Protein AF-A0A662B9D0-F1 (afdb_monomer_lite)

Secondary structure (DSSP, 8-state):
-HHHHHHHHHHHHHTT-----HHHHHHHH-------HHHHHTTTTHHHH--STTHHHH-GGGGGG--S-EEEEEEEEEEEEEEEEETTEEEEEEEEEEEEEEEEEEEEEE---SSSS--EEEEEEEEE---------------SS--HHHHHHHHHHHHHHTT--GGGHHHH-TTTHHHHHHTTSSEEEEETTEEEEE-S--

pLDDT: mean 87.39, std 7.53, range [58.72, 96.12]

Sequence (202 aa):
MKRSILITGLLFLTYILSAQYAEDALRYSQIYYQGTARSMAVGGAFGALGGDFSTLSTNPGGIGIYRTSEILGTLSFTPRKVTSLYNGTVADNNSFVMSFNNFGYVNAKRIGRGGKGWKYFQFALGMNRLNNFNTNTFTQGINNKSSRIDAYLDEALDYLDGGGDLDNLTNYDPFYIGPAWETYLLDTLTFDGTTYLVSPVP

Radius of gyration: 30.3 Å; chains: 1; bounding box: 59×52×90 Å

Foldseek 3Di:
DVVVVVVVVVVVVVVPDDDDDVVNVVVVVDWDQDFAPVCVVVPNVCCVVAPGPSVCVNPVVSQVVDAAKDWDWHKDWDWDWDWDADQNDIDIDTDIDIDTQWTWIKHWAQDDDDDDDDGIDIDMDTDGHGDDPPDDDDDDDDDPDDDPLVVLLVVLVVCVVVVHDPVCQCVVPVDPNNVCDVVQQWDWDQDPNDIDIDGPPD

Structure (mmCIF, N/CA/C/O backbone):
data_AF-A0A662B9D0-F1
#
_entry.id   AF-A0A662B9D0-F1
#
loop_
_atom_site.group_PDB
_atom_site.id
_atom_site.type_symbol
_atom_site.label_atom_id
_atom_site.label_alt_id
_atom_site.label_comp_id
_atom_site.label_asym_id
_atom_site.label_entity_id
_atom_site.label_seq_id
_atom_site.pdbx_PDB_ins_code
_atom_site.Cartn_x
_atom_site.Cartn_y
_atom_site.Cartn_z
_atom_site.occupancy
_atom_site.B_iso_or_equiv
_atom_site.auth_seq_id
_atom_site.auth_comp_id
_atom_site.auth_asym_id
_atom_site.auth_atom_id
_atom_site.pdbx_PDB_model_num
ATOM 1 N N . MET A 1 1 ? -17.351 -39.863 -4.773 1.00 59.28 1 MET A N 1
ATOM 2 C CA . MET A 1 1 ? -17.816 -38.985 -5.872 1.00 59.28 1 MET A CA 1
ATOM 3 C C . MET A 1 1 ? -17.914 -37.513 -5.462 1.00 59.28 1 MET A C 1
ATOM 5 O O . MET A 1 1 ? -17.219 -36.705 -6.051 1.00 59.28 1 MET A O 1
ATOM 9 N N . LYS A 1 2 ? -18.670 -37.125 -4.419 1.00 62.12 2 LYS A N 1
ATOM 10 C CA . LYS A 1 2 ? -18.744 -35.703 -3.994 1.00 62.12 2 LYS A CA 1
ATOM 11 C C . LYS A 1 2 ? -17.404 -35.115 -3.506 1.00 62.12 2 LYS A C 1
ATOM 13 O O . LYS A 1 2 ? -17.088 -33.971 -3.799 1.00 62.12 2 LYS A O 1
ATOM 18 N N . ARG A 1 3 ? -16.592 -35.917 -2.803 1.00 68.38 3 ARG A N 1
ATOM 19 C CA . ARG A 1 3 ? -15.255 -35.512 -2.319 1.00 68.38 3 ARG A CA 1
ATOM 20 C C . ARG A 1 3 ? -14.219 -35.408 -3.440 1.00 68.38 3 ARG A C 1
ATOM 22 O O . ARG A 1 3 ? -13.380 -34.524 -3.394 1.00 68.38 3 ARG A O 1
ATOM 29 N N . SER A 1 4 ? -14.309 -36.275 -4.449 1.00 76.00 4 SER A N 1
ATOM 30 C CA . SER A 1 4 ? -13.407 -36.232 -5.600 1.00 76.00 4 SER A CA 1
ATOM 31 C C . SER A 1 4 ? -13.662 -34.989 -6.452 1.00 76.00 4 SER A C 1
ATOM 33 O O . SER A 1 4 ? -12.704 -34.316 -6.780 1.00 76.00 4 SER A O 1
ATOM 35 N N . ILE A 1 5 ? -14.922 -34.595 -6.675 1.00 85.31 5 ILE A N 1
ATOM 36 C CA . ILE A 1 5 ? -15.270 -33.348 -7.390 1.00 85.31 5 ILE A CA 1
ATOM 37 C C . ILE A 1 5 ? -14.709 -32.099 -6.689 1.00 85.31 5 ILE A C 1
ATOM 39 O O . ILE A 1 5 ? -14.188 -31.211 -7.353 1.00 85.31 5 ILE A O 1
ATOM 43 N N . LEU A 1 6 ? -14.770 -32.042 -5.353 1.00 83.69 6 LEU A N 1
ATOM 44 C CA . LEU A 1 6 ? -14.188 -30.946 -4.565 1.00 83.69 6 LEU A CA 1
ATOM 45 C C . LEU A 1 6 ? -12.664 -30.860 -4.719 1.00 83.69 6 LEU A C 1
ATOM 47 O O . LEU A 1 6 ? -12.127 -29.771 -4.887 1.00 83.69 6 LEU A O 1
ATOM 51 N N . ILE A 1 7 ? -11.980 -32.006 -4.694 1.00 84.06 7 ILE A N 1
ATOM 52 C CA . ILE A 1 7 ? -10.522 -32.074 -4.851 1.00 84.06 7 ILE A CA 1
ATOM 53 C C . ILE A 1 7 ? -10.118 -31.686 -6.279 1.00 84.06 7 ILE A C 1
ATOM 55 O O . ILE A 1 7 ? -9.197 -30.896 -6.460 1.00 84.06 7 ILE A O 1
ATOM 59 N N . THR A 1 8 ? -10.836 -32.179 -7.293 1.00 83.12 8 THR A N 1
ATOM 60 C CA . THR A 1 8 ? -10.584 -31.815 -8.693 1.00 83.12 8 THR A CA 1
ATOM 61 C C . THR A 1 8 ? -10.861 -30.328 -8.938 1.00 83.12 8 THR A C 1
ATOM 63 O O . THR A 1 8 ? -10.072 -29.669 -9.604 1.00 83.12 8 THR A O 1
ATOM 66 N N . GLY A 1 9 ? -11.918 -29.765 -8.341 1.00 83.75 9 GLY A N 1
ATOM 67 C CA . GLY A 1 9 ? -12.209 -28.330 -8.404 1.00 83.75 9 GLY A CA 1
ATOM 68 C C . GLY A 1 9 ? -11.117 -27.461 -7.769 1.00 83.75 9 GLY A C 1
ATOM 69 O O . GLY A 1 9 ? -10.734 -26.450 -8.350 1.00 83.75 9 GLY A O 1
ATOM 70 N N . LEU A 1 10 ? -10.559 -27.880 -6.625 1.00 81.81 10 LEU A N 1
ATOM 71 C CA . LEU A 1 10 ? -9.424 -27.194 -5.992 1.00 81.81 10 LEU A CA 1
ATOM 72 C C . LEU A 1 10 ? -8.149 -27.230 -6.853 1.00 81.81 10 LEU A C 1
ATOM 74 O O . LEU A 1 10 ? -7.414 -26.249 -6.881 1.00 81.81 10 LEU A O 1
ATOM 78 N N . LEU A 1 11 ? -7.902 -28.329 -7.571 1.00 80.56 11 LEU A N 1
ATOM 79 C CA . LEU A 1 11 ? -6.750 -28.472 -8.474 1.00 80.56 11 LEU A CA 1
ATOM 80 C C . LEU A 1 11 ? -6.881 -27.632 -9.757 1.00 80.56 11 LEU A C 1
ATOM 82 O O . LEU A 1 11 ? -5.882 -27.158 -10.293 1.00 80.56 11 LEU A O 1
ATOM 86 N N . PHE A 1 12 ? -8.098 -27.393 -10.249 1.00 80.19 12 PHE A N 1
ATOM 87 C CA . PHE A 1 12 ? -8.309 -26.474 -11.375 1.00 80.19 12 PHE A CA 1
ATOM 88 C C . PHE A 1 12 ? -8.140 -25.002 -10.973 1.00 80.19 12 PHE A C 1
ATOM 90 O O . PHE A 1 12 ? -7.655 -24.206 -11.773 1.00 80.19 12 PHE A O 1
ATOM 97 N N . LEU A 1 13 ? -8.455 -24.642 -9.724 1.00 75.62 13 LEU A N 1
ATOM 98 C CA . LEU A 1 13 ? -8.205 -23.300 -9.178 1.00 75.62 13 LEU A CA 1
ATOM 99 C C . LEU A 1 13 ? -6.712 -22.944 -9.135 1.00 75.62 13 LEU A C 1
ATOM 101 O O . LEU A 1 13 ? -6.365 -21.776 -9.291 1.00 75.62 13 LEU A O 1
ATOM 105 N N . THR A 1 14 ? -5.824 -23.931 -8.978 1.00 70.25 14 THR A N 1
ATOM 106 C CA . THR A 1 14 ? -4.373 -23.688 -8.979 1.00 70.25 14 THR A CA 1
ATOM 107 C C . THR A 1 14 ? -3.790 -23.428 -10.370 1.00 70.25 14 THR A C 1
ATOM 109 O O . THR A 1 14 ? -2.730 -22.825 -10.462 1.00 70.25 14 THR A O 1
ATOM 112 N N . TYR A 1 15 ? -4.481 -23.811 -11.452 1.00 67.75 15 TYR A N 1
ATOM 113 C CA . TYR A 1 15 ? -4.018 -23.591 -12.834 1.00 67.75 15 TYR A CA 1
ATOM 114 C C . TYR A 1 15 ? -4.139 -22.130 -13.303 1.00 67.75 15 TYR A C 1
ATOM 116 O O . TYR A 1 15 ? -3.525 -21.751 -14.294 1.00 67.75 15 TYR A O 1
ATOM 124 N N . ILE A 1 16 ? -4.929 -21.312 -12.598 1.00 64.69 16 ILE A N 1
ATOM 125 C CA . ILE A 1 16 ? -5.162 -19.888 -12.910 1.00 64.69 16 ILE A CA 1
ATOM 126 C C . ILE A 1 16 ? -4.214 -18.983 -12.093 1.00 64.69 16 ILE A C 1
ATOM 128 O O . ILE A 1 16 ? -4.244 -17.760 -12.208 1.00 64.69 16 ILE A O 1
ATOM 132 N N . LEU A 1 17 ? -3.362 -19.561 -11.241 1.00 62.94 17 LEU A N 1
ATOM 133 C CA . LEU A 1 17 ? -2.403 -18.800 -10.446 1.00 62.94 17 LEU A CA 1
ATOM 134 C C . LEU A 1 17 ? -1.166 -18.491 -11.295 1.00 62.94 17 LEU A C 1
ATOM 136 O O . LEU A 1 17 ? -0.220 -19.270 -11.358 1.00 62.94 17 LEU A O 1
ATOM 140 N N . SER A 1 18 ? -1.187 -17.333 -11.951 1.00 63.75 18 SER A N 1
ATOM 141 C CA . SER A 1 18 ? 0.004 -16.713 -12.534 1.00 63.75 18 SER A CA 1
ATOM 142 C C . SER A 1 18 ? 1.058 -16.470 -11.447 1.00 63.75 18 SER A C 1
ATOM 144 O O . SER A 1 18 ? 0.712 -16.186 -10.298 1.00 63.75 18 SER A O 1
ATOM 146 N N . ALA A 1 19 ? 2.337 -16.596 -11.811 1.00 58.72 19 ALA A N 1
ATOM 147 C CA . ALA A 1 19 ? 3.477 -16.508 -10.902 1.00 58.72 19 ALA A CA 1
ATOM 148 C C . ALA A 1 19 ? 3.382 -15.300 -9.950 1.00 58.72 19 ALA A C 1
ATOM 150 O O . ALA A 1 19 ? 3.424 -14.151 -10.382 1.00 58.72 19 ALA A O 1
ATOM 151 N N . GLN A 1 20 ? 3.256 -15.575 -8.649 1.00 66.25 20 GLN A N 1
ATOM 152 C CA . GLN A 1 20 ? 3.469 -14.584 -7.599 1.00 66.25 20 GLN A CA 1
ATOM 153 C C . GLN A 1 20 ? 4.953 -14.600 -7.263 1.00 66.25 20 GLN A C 1
ATOM 155 O O . GLN A 1 20 ? 5.503 -15.647 -6.912 1.00 66.25 20 GLN A O 1
ATOM 160 N N . TYR A 1 21 ? 5.602 -13.450 -7.396 1.00 81.50 21 TYR A N 1
ATOM 161 C CA . TYR A 1 21 ? 6.993 -13.301 -7.003 1.00 81.50 21 TYR A CA 1
ATOM 162 C C . TYR A 1 21 ? 7.132 -13.543 -5.490 1.00 81.50 21 TYR A C 1
ATOM 164 O O . TYR A 1 21 ? 6.206 -13.273 -4.716 1.00 81.50 21 TYR A O 1
ATOM 172 N N . ALA A 1 22 ? 8.283 -14.054 -5.040 1.00 84.00 22 ALA A N 1
ATOM 173 C CA . ALA A 1 22 ? 8.537 -14.250 -3.608 1.00 84.00 22 ALA A CA 1
ATOM 174 C C . ALA A 1 22 ? 8.405 -12.919 -2.839 1.00 84.00 22 ALA A C 1
ATOM 176 O O . ALA A 1 22 ? 7.964 -12.877 -1.690 1.00 84.00 22 ALA A O 1
ATOM 177 N N . GLU A 1 23 ? 8.715 -11.821 -3.520 1.00 85.75 23 GLU A N 1
ATOM 178 C CA . GLU A 1 23 ? 8.563 -10.441 -3.088 1.00 85.75 23 GLU A CA 1
ATOM 179 C C . GLU A 1 23 ? 7.095 -10.054 -2.862 1.00 85.75 23 GLU A C 1
ATOM 181 O O . GLU A 1 23 ? 6.798 -9.335 -1.906 1.00 85.75 23 GLU A O 1
ATOM 186 N N . ASP A 1 24 ? 6.169 -10.539 -3.693 1.00 83.44 24 ASP A N 1
ATOM 187 C CA . ASP A 1 24 ? 4.734 -10.286 -3.528 1.00 83.44 24 ASP A CA 1
ATOM 188 C C . ASP A 1 24 ? 4.186 -11.067 -2.336 1.00 83.44 24 ASP A C 1
ATOM 190 O O . ASP A 1 24 ? 3.472 -10.508 -1.499 1.00 83.44 24 ASP A O 1
ATOM 194 N N . ALA A 1 25 ? 4.588 -12.334 -2.196 1.00 84.38 25 ALA A N 1
ATOM 195 C CA . ALA A 1 25 ? 4.256 -13.135 -1.023 1.00 84.38 25 ALA A CA 1
ATOM 196 C C . ALA A 1 25 ? 4.765 -12.462 0.262 1.00 84.38 25 ALA A C 1
ATOM 198 O O . ALA A 1 25 ? 4.011 -12.319 1.227 1.00 84.38 25 ALA A O 1
ATOM 199 N N . LEU A 1 26 ? 6.006 -11.963 0.260 1.00 86.62 26 LEU A N 1
ATOM 200 C CA . LEU A 1 26 ? 6.568 -11.216 1.383 1.00 86.62 26 LEU A CA 1
ATOM 201 C C . LEU A 1 26 ? 5.771 -9.933 1.665 1.00 86.62 26 LEU A C 1
ATOM 203 O O . LEU A 1 26 ? 5.369 -9.707 2.808 1.00 86.62 26 LEU A O 1
ATOM 207 N N . ARG A 1 27 ? 5.481 -9.130 0.635 1.00 84.62 27 ARG A N 1
ATOM 208 C CA . ARG A 1 27 ? 4.735 -7.868 0.751 1.00 84.62 27 ARG A CA 1
ATOM 209 C C . ARG A 1 27 ? 3.341 -8.063 1.344 1.00 84.62 27 ARG A C 1
ATOM 211 O O . ARG A 1 27 ? 2.909 -7.237 2.145 1.00 84.62 27 ARG A O 1
ATOM 218 N N . TYR A 1 28 ? 2.641 -9.130 0.965 1.00 83.94 28 TYR A N 1
ATOM 219 C CA . TYR A 1 28 ? 1.309 -9.432 1.492 1.00 83.94 28 TYR A CA 1
ATOM 220 C C . TYR A 1 28 ? 1.337 -10.165 2.836 1.00 83.94 28 TYR A C 1
ATOM 222 O O . TYR A 1 28 ? 0.385 -10.041 3.605 1.00 83.94 28 TYR A O 1
ATOM 230 N N . SER A 1 29 ? 2.419 -10.886 3.149 1.00 85.25 29 SER A N 1
ATOM 231 C CA . SER A 1 29 ? 2.587 -11.560 4.445 1.00 85.25 29 SER A CA 1
ATOM 232 C C . SER A 1 29 ? 2.805 -10.587 5.605 1.00 85.25 29 SER A C 1
ATOM 234 O O . SER A 1 29 ? 2.448 -10.885 6.745 1.00 85.25 29 SER A O 1
ATOM 236 N N . GLN A 1 30 ? 3.380 -9.416 5.329 1.00 83.25 30 GLN A N 1
ATOM 237 C CA . GLN A 1 30 ? 3.641 -8.400 6.338 1.00 83.25 30 GLN A CA 1
ATOM 238 C C . GLN A 1 30 ? 2.393 -7.551 6.576 1.00 83.25 30 GLN A C 1
ATOM 240 O O . GLN A 1 30 ? 1.835 -6.958 5.653 1.00 83.25 30 GLN A O 1
ATOM 245 N N . ILE A 1 31 ? 1.960 -7.466 7.834 1.00 78.50 31 ILE A N 1
ATOM 246 C CA . ILE A 1 31 ? 0.816 -6.649 8.243 1.00 78.50 31 ILE A CA 1
ATOM 247 C C . ILE A 1 31 ? 1.324 -5.465 9.065 1.00 78.50 31 ILE A C 1
ATOM 249 O O . ILE A 1 31 ? 1.879 -5.637 10.150 1.00 78.50 31 ILE A O 1
ATOM 253 N N . TYR A 1 32 ? 1.103 -4.255 8.559 1.00 77.44 32 TYR A N 1
ATOM 254 C CA . TYR A 1 32 ? 1.438 -2.997 9.217 1.00 77.44 32 TYR A CA 1
ATOM 255 C C . TYR A 1 32 ? 0.178 -2.374 9.798 1.00 77.44 32 TYR A C 1
ATOM 257 O O . TYR A 1 32 ? -0.385 -1.443 9.223 1.00 77.44 32 TYR A O 1
ATOM 265 N N . TYR A 1 33 ? -0.259 -2.900 10.943 1.00 71.81 33 TYR A N 1
ATOM 266 C CA . TYR A 1 33 ? -1.517 -2.515 11.573 1.00 71.81 33 TYR A CA 1
ATOM 267 C C . TYR A 1 33 ? -1.667 -0.997 11.687 1.00 71.81 33 TYR A C 1
ATO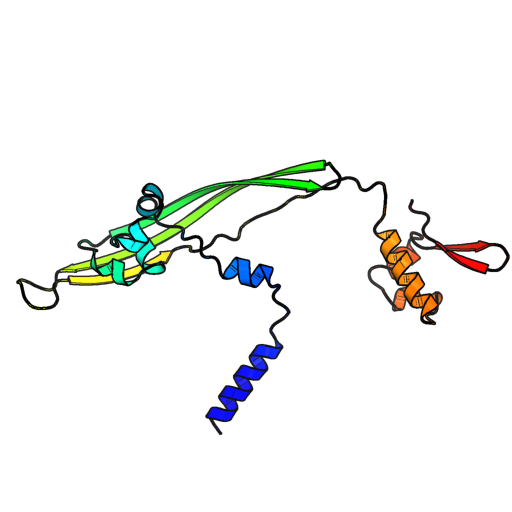M 269 O O . TYR A 1 33 ? -1.035 -0.350 12.524 1.00 71.81 33 TYR A O 1
ATOM 277 N N . GLN A 1 34 ? -2.549 -0.433 10.865 1.00 80.94 34 GLN A N 1
ATOM 278 C CA . GLN A 1 34 ? -3.060 0.905 11.104 1.00 80.94 34 GLN A CA 1
AT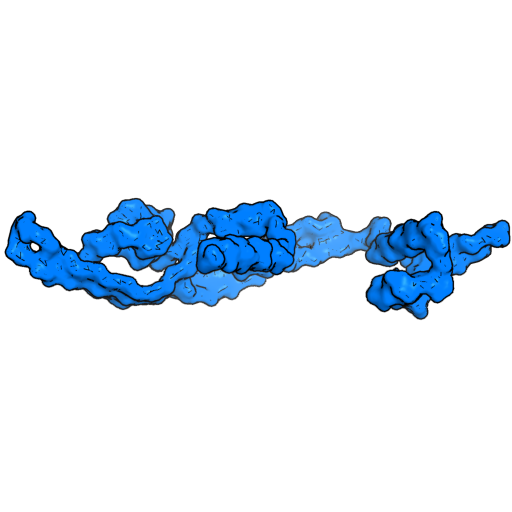OM 279 C C . GLN A 1 34 ? -4.209 0.791 12.101 1.00 80.94 34 GLN A C 1
ATOM 281 O O . GLN A 1 34 ? -5.021 -0.138 12.063 1.00 80.94 34 GLN A O 1
ATOM 286 N N . GLY A 1 35 ? -4.235 1.719 13.047 1.00 87.12 35 GLY A N 1
ATOM 287 C CA . GLY A 1 35 ? -5.257 1.771 14.073 1.00 87.12 35 GLY A CA 1
ATOM 288 C C . GLY A 1 35 ? -5.995 3.095 14.081 1.00 87.12 35 GLY A C 1
ATOM 289 O O . GLY A 1 35 ? -5.693 4.014 13.316 1.00 87.12 35 GLY A O 1
ATOM 290 N N . THR A 1 36 ? -6.945 3.190 15.005 1.00 91.88 36 THR A N 1
ATOM 291 C CA . THR A 1 36 ? -7.613 4.452 15.319 1.00 91.88 36 THR A CA 1
ATOM 292 C C . THR A 1 36 ? -6.586 5.491 15.775 1.00 91.88 36 THR A C 1
ATOM 294 O O . THR A 1 36 ? -5.482 5.147 16.208 1.00 91.88 36 THR A O 1
ATOM 297 N N . ALA A 1 37 ? -6.964 6.770 15.780 1.00 91.06 37 ALA A N 1
ATOM 298 C CA . ALA A 1 37 ? -6.112 7.823 16.337 1.00 91.06 37 ALA A CA 1
ATOM 299 C C . ALA A 1 37 ? -5.662 7.518 17.784 1.00 91.06 37 ALA A C 1
ATOM 301 O O . ALA A 1 37 ? -4.511 7.766 18.131 1.00 91.06 37 ALA A O 1
ATOM 302 N N . ARG A 1 38 ? -6.537 6.909 18.603 1.00 89.56 38 ARG A N 1
ATOM 303 C CA . ARG A 1 38 ? -6.228 6.473 19.978 1.00 89.56 38 ARG A CA 1
ATOM 304 C C . ARG A 1 38 ? -5.150 5.387 19.994 1.00 89.56 38 ARG A C 1
ATOM 306 O O . ARG A 1 38 ? -4.214 5.479 20.782 1.00 89.56 38 ARG A O 1
ATOM 313 N N . SER A 1 39 ? -5.266 4.390 19.117 1.00 90.81 39 SER A N 1
ATOM 314 C CA . SER A 1 39 ? -4.286 3.309 19.003 1.00 90.81 39 SER A CA 1
ATOM 315 C C . SER A 1 39 ? -2.931 3.808 18.504 1.00 90.81 39 SER A C 1
ATOM 317 O O . SER A 1 39 ? -1.897 3.511 19.102 1.00 90.81 39 SER A O 1
ATOM 319 N N . MET A 1 40 ? -2.938 4.657 17.476 1.00 89.94 40 MET A N 1
ATOM 320 C CA . MET A 1 40 ? -1.723 5.229 16.897 1.00 89.94 40 MET A CA 1
ATOM 321 C C . MET A 1 40 ? -1.010 6.202 17.845 1.00 89.94 40 MET A C 1
ATOM 323 O O . MET A 1 40 ? 0.217 6.206 17.880 1.00 89.94 40 MET A O 1
ATOM 327 N N . ALA A 1 41 ? -1.743 6.975 18.656 1.00 89.56 41 ALA A N 1
ATOM 328 C CA . ALA A 1 41 ? -1.161 7.915 19.622 1.00 89.56 41 ALA A CA 1
ATOM 329 C C . ALA A 1 41 ? -0.279 7.237 20.686 1.00 89.56 41 ALA A C 1
ATOM 331 O O . ALA A 1 41 ? 0.620 7.873 21.228 1.00 89.56 41 ALA A O 1
ATOM 332 N N . VAL A 1 42 ? -0.506 5.950 20.964 1.00 90.50 42 VAL A N 1
ATOM 333 C CA . VAL A 1 42 ? 0.311 5.150 21.895 1.00 90.50 42 VAL A CA 1
ATOM 334 C C . VAL A 1 42 ? 1.208 4.138 21.173 1.00 90.50 42 VAL A C 1
ATOM 336 O O . VAL A 1 42 ? 1.646 3.157 21.769 1.00 90.50 42 VAL A O 1
ATOM 339 N N . GLY A 1 43 ? 1.445 4.329 19.872 1.00 87.00 43 GLY A N 1
ATOM 340 C CA . GLY A 1 43 ? 2.314 3.459 19.078 1.00 87.00 43 GLY A CA 1
ATOM 341 C C . GLY A 1 43 ? 1.751 2.057 18.818 1.00 87.00 43 GLY A C 1
ATOM 342 O O . GLY A 1 43 ? 2.519 1.117 18.654 1.00 87.00 43 GLY A O 1
ATOM 343 N N . GLY A 1 44 ? 0.426 1.882 18.809 1.00 83.31 44 GLY A N 1
ATOM 344 C CA . GLY A 1 44 ? -0.219 0.593 18.522 1.00 83.31 44 GLY A CA 1
ATOM 345 C C . GLY A 1 44 ? -0.304 -0.370 19.713 1.00 83.31 44 GLY A C 1
ATOM 346 O O . GLY A 1 44 ? -0.731 -1.515 19.553 1.00 83.31 44 GLY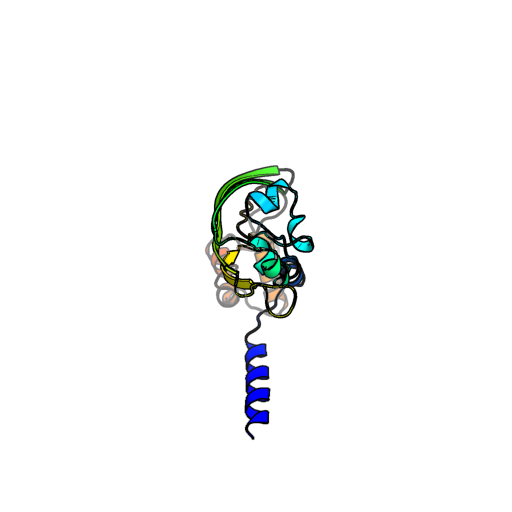 A O 1
ATOM 347 N N . ALA A 1 45 ? 0.036 0.080 20.926 1.00 82.56 45 ALA A N 1
ATOM 348 C CA . ALA A 1 45 ? 0.049 -0.747 22.139 1.00 82.56 45 ALA A CA 1
ATOM 349 C C . ALA A 1 45 ? -1.311 -1.390 22.495 1.00 82.56 45 ALA A C 1
ATOM 351 O O . ALA A 1 45 ? -1.367 -2.393 23.212 1.00 82.56 45 ALA A O 1
ATOM 352 N N . PHE A 1 46 ? -2.422 -0.860 21.970 1.00 82.06 46 PHE A N 1
ATOM 353 C CA . PHE A 1 46 ? -3.756 -1.403 22.227 1.00 82.06 46 PHE A CA 1
ATOM 354 C C . PHE A 1 46 ? -3.970 -2.816 21.670 1.00 82.06 46 PHE A C 1
ATOM 356 O O . PHE A 1 46 ? -4.863 -3.499 22.159 1.00 82.06 46 PHE A O 1
ATOM 363 N N . GLY A 1 47 ? -3.148 -3.305 20.731 1.00 79.50 47 GLY A N 1
ATOM 364 C CA . GLY A 1 47 ? -3.259 -4.687 20.239 1.00 79.50 47 GLY A CA 1
ATOM 365 C C . GLY A 1 47 ? -3.202 -5.744 21.356 1.00 79.50 47 GLY A C 1
ATOM 366 O O . GLY A 1 47 ? -3.952 -6.720 21.323 1.00 79.50 47 GLY A O 1
ATOM 367 N N . ALA A 1 48 ? -2.377 -5.514 22.383 1.00 75.69 48 ALA A N 1
ATOM 368 C CA . ALA A 1 48 ? -2.283 -6.390 23.553 1.00 75.69 48 ALA A CA 1
ATOM 369 C C . ALA A 1 48 ? -3.292 -6.027 24.660 1.00 75.69 48 ALA A C 1
ATOM 371 O O . ALA A 1 48 ? -3.826 -6.917 25.318 1.00 75.69 48 ALA A O 1
ATOM 372 N N . LEU A 1 49 ? -3.562 -4.729 24.862 1.00 82.06 49 LEU A N 1
ATOM 373 C CA . LEU A 1 49 ? -4.400 -4.233 25.962 1.00 82.06 49 LEU A CA 1
ATOM 374 C C . LEU A 1 49 ? -5.911 -4.395 25.708 1.00 82.06 49 LEU A C 1
ATOM 376 O O . LEU A 1 49 ? -6.673 -4.595 26.652 1.00 82.06 49 LEU A O 1
ATOM 380 N N . GLY A 1 50 ? -6.353 -4.319 24.450 1.00 87.88 50 GLY A N 1
ATOM 381 C CA . GLY A 1 50 ? -7.771 -4.297 24.083 1.00 87.88 50 GLY A CA 1
ATOM 382 C C . GLY A 1 50 ? -8.446 -2.942 24.334 1.00 87.88 50 GLY A C 1
ATOM 383 O O . GLY A 1 50 ? -7.815 -1.980 24.760 1.00 87.88 50 GLY A O 1
ATOM 384 N N . GLY A 1 51 ? -9.754 -2.852 24.077 1.00 87.94 51 GLY A N 1
ATOM 385 C CA . GLY A 1 51 ? -10.536 -1.635 24.359 1.00 87.94 51 GLY A CA 1
ATOM 386 C C . GLY A 1 51 ? -10.379 -0.496 23.341 1.00 87.94 51 GLY A C 1
ATOM 387 O O . GLY A 1 51 ? -10.802 0.629 23.607 1.00 87.94 51 GLY A O 1
ATOM 388 N N . ASP A 1 52 ? -9.798 -0.784 22.177 1.00 92.50 52 ASP A N 1
ATOM 389 C CA . ASP A 1 52 ? -9.819 0.088 21.002 1.00 92.50 52 ASP A CA 1
ATOM 390 C C . ASP A 1 52 ? -10.374 -0.664 19.785 1.00 92.50 52 ASP A C 1
ATOM 392 O O . ASP A 1 52 ? -10.191 -1.873 19.654 1.00 92.50 52 ASP A O 1
ATOM 396 N N . PHE A 1 53 ? -11.040 0.030 18.867 1.00 92.50 53 PHE A N 1
ATOM 397 C CA . PHE A 1 53 ? -11.714 -0.610 17.742 1.00 92.50 53 PHE A CA 1
ATOM 398 C C . PHE A 1 53 ? -10.742 -1.304 16.793 1.00 92.50 53 PHE A C 1
ATOM 400 O O . PHE A 1 53 ? -11.058 -2.362 16.254 1.00 92.50 53 PHE A O 1
ATOM 407 N N . SER A 1 54 ? -9.527 -0.773 16.637 1.00 90.56 54 SER A N 1
ATOM 408 C CA . SER A 1 54 ? -8.506 -1.414 15.803 1.00 90.56 54 SER A CA 1
ATOM 409 C C . SER A 1 54 ? -8.082 -2.785 16.340 1.00 90.56 54 SER A C 1
ATOM 411 O O . SER A 1 54 ? -7.661 -3.648 15.567 1.00 90.56 54 SER A O 1
ATOM 413 N N . THR A 1 55 ? -8.302 -3.046 17.634 1.00 90.62 55 THR A N 1
ATOM 414 C CA . THR A 1 55 ? -8.015 -4.350 18.246 1.00 90.62 55 THR A CA 1
ATOM 415 C C . THR A 1 55 ? -8.899 -5.458 17.697 1.00 90.62 55 THR A C 1
ATOM 417 O O . THR A 1 55 ? -8.450 -6.590 17.637 1.00 90.62 55 THR A O 1
ATOM 420 N N . LEU A 1 56 ? -10.088 -5.156 17.163 1.00 89.12 56 LEU A N 1
ATOM 421 C CA . LEU A 1 56 ? -10.944 -6.163 16.519 1.00 89.12 56 LEU A CA 1
ATOM 422 C C . LEU A 1 56 ? -10.245 -6.894 15.370 1.00 89.12 56 LEU A C 1
ATOM 424 O O . LEU A 1 56 ? -10.569 -8.042 15.087 1.00 89.12 56 LEU A O 1
ATOM 428 N N . SER A 1 57 ? -9.293 -6.226 14.717 1.00 87.69 57 SER A N 1
ATOM 429 C CA . SER A 1 57 ? -8.548 -6.783 13.590 1.00 87.69 57 SER A CA 1
ATOM 430 C C . SER A 1 57 ? -7.225 -7.454 13.963 1.00 87.69 57 SER A C 1
ATOM 432 O O . SER A 1 57 ? -6.736 -8.275 13.196 1.00 87.69 57 SER A O 1
ATOM 434 N N . THR A 1 58 ? -6.649 -7.125 15.122 1.00 85.19 58 THR A N 1
ATOM 435 C CA . THR A 1 58 ? -5.364 -7.681 15.589 1.00 85.19 58 THR A CA 1
ATOM 436 C C . THR A 1 58 ? -5.553 -8.743 16.670 1.00 85.19 58 THR A C 1
ATOM 438 O O . THR A 1 58 ? -4.849 -9.747 16.695 1.00 85.19 58 THR A O 1
ATOM 441 N N . ASN A 1 59 ? -6.519 -8.530 17.561 1.00 88.38 59 ASN A N 1
ATOM 442 C CA . ASN A 1 59 ? -6.875 -9.374 18.691 1.00 88.38 59 ASN A CA 1
ATOM 443 C C . ASN A 1 59 ? -8.385 -9.239 18.995 1.00 88.38 59 ASN A C 1
ATOM 445 O O . ASN A 1 59 ? -8.781 -8.431 19.845 1.00 88.38 59 ASN A O 1
ATOM 449 N N . PRO A 1 60 ? -9.250 -10.048 18.351 1.00 88.69 60 PRO A N 1
ATOM 450 C CA . PRO A 1 60 ? -10.704 -9.970 18.519 1.00 88.69 60 PRO A CA 1
ATOM 451 C C . PRO A 1 60 ? -11.187 -10.081 19.975 1.00 88.69 60 PRO A C 1
ATOM 453 O O . PRO A 1 60 ? -12.222 -9.516 20.327 1.00 88.69 60 PRO A O 1
ATOM 456 N N . GLY A 1 61 ? -10.427 -10.753 20.851 1.00 88.94 61 GLY A N 1
ATOM 457 C CA . GLY A 1 61 ? -10.733 -10.853 22.283 1.00 88.94 61 GLY A CA 1
ATOM 458 C C . GLY A 1 61 ? -10.678 -9.510 23.024 1.00 88.94 61 GLY A C 1
ATOM 459 O O . GLY A 1 61 ? -11.352 -9.339 24.044 1.00 88.94 61 GLY A O 1
ATOM 460 N N . GLY A 1 62 ? -9.957 -8.524 22.477 1.00 90.12 62 GLY A N 1
ATOM 461 C CA . GLY A 1 62 ? -9.855 -7.163 23.005 1.00 90.12 62 GLY A CA 1
ATOM 462 C C . GLY A 1 62 ? -11.194 -6.424 23.096 1.00 90.12 62 GLY A C 1
ATOM 463 O O . GLY A 1 62 ? -11.320 -5.482 23.885 1.00 90.12 62 GLY A O 1
ATOM 464 N N . ILE A 1 63 ? -12.230 -6.886 22.379 1.00 91.69 63 ILE A N 1
ATOM 465 C CA . ILE A 1 63 ? -13.586 -6.332 22.481 1.00 91.69 63 ILE A CA 1
ATOM 466 C C . ILE A 1 63 ? -14.181 -6.493 23.889 1.00 91.69 63 ILE A C 1
ATOM 468 O O . ILE A 1 63 ? -14.956 -5.651 24.337 1.00 91.69 63 ILE A O 1
ATOM 472 N N . GLY A 1 64 ? -13.782 -7.526 24.640 1.00 91.12 64 GLY A N 1
ATOM 473 C CA . GLY A 1 64 ? -14.299 -7.791 25.988 1.00 91.12 64 GLY A CA 1
ATOM 474 C C . GLY A 1 64 ? -13.952 -6.706 27.017 1.00 91.12 64 GLY A C 1
ATOM 475 O O . GLY A 1 64 ? -14.557 -6.645 28.096 1.00 91.12 64 GLY A O 1
ATOM 476 N N . ILE A 1 65 ? -13.001 -5.829 26.688 1.00 92.50 65 ILE A N 1
ATOM 477 C CA . ILE A 1 65 ? -12.603 -4.684 27.510 1.00 92.50 65 ILE A CA 1
ATOM 478 C C . ILE A 1 65 ? -13.608 -3.535 27.393 1.00 92.50 65 ILE A C 1
ATOM 480 O O . ILE A 1 65 ? -13.786 -2.795 28.360 1.00 92.50 65 ILE A O 1
ATOM 484 N N . TYR A 1 66 ? -14.337 -3.426 26.277 1.00 93.25 66 TYR A N 1
ATOM 485 C CA . TYR A 1 66 ? -15.337 -2.380 26.092 1.00 93.25 66 TYR A CA 1
ATOM 486 C C . TYR A 1 66 ? -16.418 -2.418 27.180 1.00 93.25 66 TYR A C 1
ATOM 488 O O . TYR A 1 66 ? -16.986 -3.467 27.516 1.00 93.25 66 TYR A O 1
ATOM 496 N N . ARG A 1 67 ? -16.699 -1.239 27.746 1.00 92.94 67 ARG A N 1
ATOM 497 C CA . ARG A 1 67 ? -17.723 -1.017 28.784 1.00 92.94 67 ARG A CA 1
ATOM 498 C C . ARG A 1 67 ? -18.846 -0.093 28.329 1.00 92.94 67 ARG A C 1
ATOM 500 O O . ARG A 1 67 ? -19.913 -0.105 28.936 1.00 92.94 67 ARG A O 1
ATOM 507 N N . THR A 1 68 ? -18.615 0.667 27.267 1.00 93.44 68 THR A N 1
ATOM 508 C CA . THR A 1 68 ? -19.547 1.638 26.694 1.00 93.44 68 THR A CA 1
ATOM 509 C C . THR A 1 68 ? -19.650 1.432 25.193 1.00 93.44 68 THR A C 1
ATOM 511 O O . THR A 1 68 ? -18.716 0.934 24.565 1.00 93.44 68 THR A O 1
ATOM 514 N N . SER A 1 69 ? -20.801 1.796 24.634 1.00 95.44 69 SER A N 1
ATOM 515 C CA . SER A 1 69 ? -20.986 1.786 23.186 1.00 95.44 69 SER A CA 1
ATOM 516 C C . SER A 1 69 ? -20.372 3.051 22.583 1.00 95.44 69 SER A C 1
ATOM 518 O O . SER A 1 69 ? -20.534 4.125 23.160 1.00 95.44 69 SER A O 1
ATOM 520 N N . GLU A 1 70 ? -19.693 2.942 21.445 1.00 94.56 70 GLU A N 1
ATOM 521 C CA . GLU A 1 70 ? -19.082 4.075 20.743 1.00 94.56 70 GLU A CA 1
ATOM 522 C C . GLU A 1 70 ? -19.253 3.953 19.226 1.00 94.56 70 GLU A C 1
ATOM 524 O O . GLU A 1 70 ? -19.256 2.855 18.672 1.00 94.56 70 GLU A O 1
ATOM 529 N N . ILE A 1 71 ? -19.398 5.096 18.557 1.00 95.38 71 ILE A N 1
ATOM 530 C CA . ILE A 1 71 ? -19.224 5.231 17.109 1.00 95.38 71 ILE A CA 1
ATOM 531 C C . ILE A 1 71 ? -17.903 5.963 16.912 1.00 95.38 71 ILE A C 1
ATOM 533 O O . ILE A 1 71 ? -17.626 6.936 17.614 1.00 95.38 71 ILE A O 1
ATOM 537 N N . LEU A 1 72 ? -17.096 5.510 15.962 1.00 94.06 72 LEU A N 1
ATOM 538 C CA . LEU A 1 72 ? -15.795 6.101 15.682 1.00 94.06 72 LEU A CA 1
ATOM 539 C C . LEU A 1 72 ? -15.508 6.158 14.189 1.00 94.06 72 LEU A C 1
ATOM 541 O O . LEU A 1 72 ? -15.928 5.306 13.408 1.00 94.06 72 LEU A O 1
ATOM 545 N N . GLY A 1 73 ? -14.716 7.157 13.824 1.00 93.88 73 GLY A N 1
ATOM 546 C CA . GLY A 1 73 ? -14.101 7.305 12.519 1.00 93.88 73 GLY A CA 1
ATOM 547 C C . GLY A 1 73 ? -12.703 7.880 12.700 1.00 93.88 73 GLY A C 1
ATOM 548 O O . GLY A 1 73 ? -12.480 8.709 13.579 1.00 93.88 73 GLY A O 1
ATOM 549 N N . THR A 1 74 ? -11.737 7.422 11.911 1.00 93.75 74 THR A N 1
ATOM 550 C CA . THR A 1 74 ? -10.375 7.967 11.915 1.00 93.75 74 THR A CA 1
ATOM 551 C C . THR A 1 74 ? -9.979 8.337 10.497 1.00 93.75 74 THR A C 1
ATOM 553 O O . THR A 1 74 ? -9.900 7.479 9.614 1.00 93.75 74 THR A O 1
ATOM 556 N N . LEU A 1 75 ? -9.718 9.628 10.303 1.00 91.94 75 LEU A N 1
ATOM 557 C CA . LEU A 1 75 ? -9.095 10.163 9.102 1.00 91.94 75 LEU A CA 1
ATOM 558 C C . LEU A 1 75 ? -7.574 10.133 9.274 1.00 91.94 75 LEU A C 1
ATOM 560 O O . LEU A 1 75 ? -7.054 10.426 10.350 1.00 91.94 75 LEU A O 1
ATOM 564 N N . SER A 1 76 ? -6.867 9.772 8.214 1.00 90.31 76 SER A N 1
ATOM 565 C CA . SER A 1 76 ? -5.417 9.659 8.183 1.00 90.31 76 SER A CA 1
ATOM 566 C C . SER A 1 76 ? -4.840 10.538 7.092 1.00 90.31 76 SER A C 1
ATOM 568 O O . SER A 1 76 ? -5.347 10.571 5.970 1.00 90.31 76 SER A O 1
ATOM 570 N N . PHE A 1 77 ? -3.751 11.211 7.446 1.00 91.38 77 PHE A N 1
ATOM 571 C CA . PHE A 1 77 ? -2.946 12.037 6.563 1.00 91.38 77 PHE A CA 1
ATOM 572 C C . PHE A 1 77 ? -1.559 11.415 6.488 1.00 91.38 77 PHE A C 1
ATOM 574 O O . PHE A 1 77 ? -0.860 11.324 7.495 1.00 91.38 77 PHE A O 1
ATOM 581 N N . THR A 1 78 ? -1.185 10.936 5.307 1.00 89.56 78 THR A N 1
ATOM 582 C CA . THR A 1 78 ? 0.095 10.259 5.085 1.00 89.56 78 THR A CA 1
ATOM 583 C C . THR A 1 78 ? 0.891 11.030 4.034 1.00 89.56 78 THR A C 1
ATOM 585 O O . THR A 1 78 ? 0.676 10.815 2.837 1.00 89.56 78 THR A O 1
ATOM 588 N N . PRO A 1 79 ? 1.790 11.948 4.439 1.00 91.56 79 PRO A N 1
ATOM 589 C CA . PRO A 1 79 ? 2.800 12.471 3.533 1.00 91.56 79 PRO A CA 1
ATOM 590 C C . PRO A 1 79 ? 3.803 11.357 3.220 1.00 91.56 79 PRO A C 1
ATOM 592 O O . PRO A 1 79 ? 4.284 10.664 4.116 1.00 91.56 79 PRO A O 1
ATOM 595 N N . ARG A 1 80 ? 4.116 11.170 1.941 1.00 90.62 80 ARG A N 1
ATOM 596 C CA . ARG A 1 80 ? 5.061 10.157 1.472 1.00 90.62 80 ARG A CA 1
ATOM 597 C C . ARG A 1 80 ? 6.034 10.794 0.491 1.00 90.62 80 ARG A C 1
ATOM 599 O O . ARG A 1 80 ? 5.618 11.438 -0.468 1.00 90.62 80 ARG A O 1
ATOM 606 N N . LYS A 1 81 ? 7.322 10.545 0.712 1.00 93.19 81 LYS A N 1
ATOM 607 C CA . LYS A 1 81 ? 8.411 10.857 -0.212 1.00 93.19 81 LYS A CA 1
ATOM 608 C C . LYS A 1 81 ? 9.094 9.553 -0.610 1.00 93.19 81 LYS A C 1
ATOM 610 O O . LYS A 1 81 ? 9.460 8.768 0.262 1.00 93.19 81 LYS A O 1
ATOM 615 N N . VAL A 1 82 ? 9.227 9.313 -1.908 1.00 93.88 82 VAL A N 1
ATOM 616 C CA . VAL A 1 82 ? 9.994 8.197 -2.469 1.00 93.88 82 VAL A CA 1
ATOM 617 C C . VAL A 1 82 ? 11.132 8.792 -3.280 1.00 93.88 82 VAL A C 1
ATOM 619 O O . VAL A 1 82 ? 10.882 9.505 -4.246 1.00 93.88 82 VAL A O 1
ATOM 622 N N . THR A 1 83 ? 12.364 8.502 -2.883 1.00 94.69 83 THR A N 1
ATOM 623 C CA . THR A 1 83 ? 13.567 8.910 -3.612 1.00 94.69 83 THR A CA 1
ATOM 624 C C . THR A 1 83 ? 14.094 7.702 -4.369 1.00 94.69 83 THR A C 1
ATOM 626 O O . THR A 1 83 ? 14.303 6.646 -3.772 1.00 94.69 83 THR A O 1
ATOM 629 N N . SER A 1 84 ? 14.297 7.845 -5.674 1.00 95.00 84 SER A N 1
ATOM 6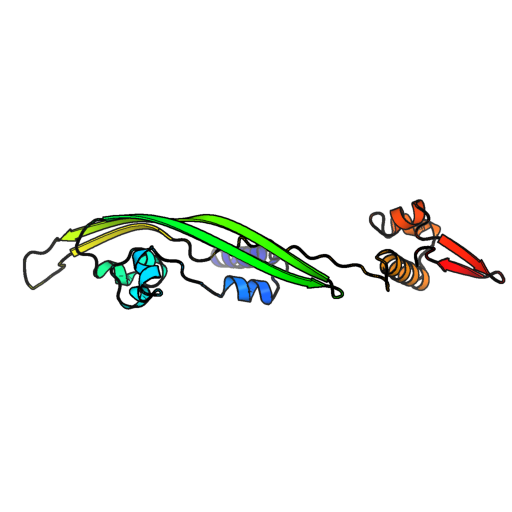30 C CA . SER A 1 84 ? 14.945 6.837 -6.507 1.00 95.00 84 SER A CA 1
ATOM 631 C C . SER A 1 84 ? 16.260 7.371 -7.067 1.00 95.00 84 SER A C 1
ATOM 633 O O . SER A 1 84 ? 16.425 8.574 -7.272 1.00 95.00 84 SER A O 1
ATOM 635 N N . LEU A 1 85 ? 17.212 6.464 -7.269 1.00 94.19 85 LEU A N 1
ATOM 636 C CA . LEU A 1 85 ? 18.505 6.747 -7.875 1.00 94.19 85 LEU A CA 1
ATOM 637 C C . LEU A 1 85 ? 18.656 5.835 -9.086 1.00 94.19 85 LEU A C 1
ATOM 639 O O . LEU A 1 85 ? 18.663 4.614 -8.939 1.00 94.19 85 LEU A O 1
ATOM 643 N N . TYR A 1 86 ? 18.786 6.428 -10.267 1.00 92.31 86 TYR A N 1
ATOM 644 C CA . TYR A 1 86 ? 18.975 5.691 -11.510 1.00 92.31 86 TYR A CA 1
ATOM 645 C C . TYR A 1 86 ? 19.976 6.415 -12.406 1.00 92.31 86 TYR A C 1
ATOM 647 O O . TYR A 1 86 ? 19.853 7.614 -12.637 1.00 92.31 86 TYR A O 1
ATOM 655 N N . ASN A 1 87 ? 21.010 5.703 -12.865 1.00 90.88 87 ASN A N 1
ATOM 656 C CA . ASN A 1 87 ? 22.122 6.269 -13.643 1.00 90.88 87 ASN A CA 1
ATOM 657 C C . ASN A 1 87 ? 22.687 7.582 -13.060 1.00 90.88 87 ASN A C 1
ATOM 659 O O . ASN A 1 87 ? 22.893 8.563 -13.770 1.00 90.88 87 ASN A O 1
ATOM 663 N N . GLY A 1 88 ? 22.885 7.632 -11.738 1.00 89.94 88 GLY A N 1
ATOM 664 C CA . GLY A 1 88 ? 23.398 8.825 -11.048 1.00 89.94 88 GLY A CA 1
ATOM 665 C C . GLY A 1 88 ? 22.411 9.998 -10.961 1.00 89.94 88 GLY A C 1
ATOM 666 O O . GLY A 1 88 ? 22.724 11.007 -10.337 1.00 89.94 88 GLY A O 1
ATOM 667 N N . THR A 1 89 ? 21.216 9.869 -11.538 1.00 93.19 89 THR A N 1
ATOM 668 C CA . THR A 1 89 ? 20.140 10.855 -11.441 1.00 93.19 89 THR A CA 1
ATOM 669 C C . THR A 1 89 ? 19.252 10.514 -10.252 1.00 93.19 89 THR A C 1
ATOM 671 O O . THR A 1 89 ? 18.734 9.402 -10.142 1.00 93.19 89 THR A O 1
ATOM 674 N N . VAL A 1 90 ? 19.082 11.478 -9.349 1.00 94.75 90 VAL A N 1
ATOM 675 C CA . VAL A 1 90 ? 18.153 11.369 -8.221 1.00 94.75 90 VAL A CA 1
ATOM 676 C C . VAL A 1 90 ? 16.794 11.909 -8.653 1.00 94.75 90 VAL A C 1
ATOM 678 O O . VAL A 1 90 ? 16.707 13.019 -9.179 1.00 94.75 90 VAL A O 1
ATOM 681 N N . ALA A 1 91 ? 15.737 11.140 -8.410 1.00 95.00 91 ALA A N 1
ATOM 682 C CA . ALA A 1 91 ? 14.363 11.548 -8.656 1.00 95.00 91 ALA A CA 1
ATOM 683 C C . ALA A 1 91 ? 13.534 11.410 -7.378 1.00 95.00 91 ALA A C 1
ATOM 685 O O . ALA A 1 91 ? 13.484 10.343 -6.764 1.00 95.00 91 ALA A O 1
ATOM 686 N N . ASP A 1 92 ? 12.870 12.496 -6.991 1.00 94.69 92 ASP A N 1
ATOM 687 C CA . ASP A 1 92 ? 11.989 12.541 -5.830 1.00 94.69 92 ASP A CA 1
ATOM 688 C C . ASP A 1 92 ? 10.525 12.533 -6.273 1.00 94.69 92 ASP A C 1
ATOM 690 O O . ASP A 1 92 ? 10.091 13.387 -7.044 1.00 94.69 92 ASP A O 1
ATOM 694 N N . ASN A 1 93 ? 9.745 11.604 -5.726 1.00 93.50 93 ASN A N 1
ATOM 695 C CA . ASN A 1 93 ? 8.298 11.575 -5.863 1.00 93.50 93 ASN A CA 1
ATOM 696 C C . ASN A 1 93 ? 7.634 11.875 -4.516 1.00 93.50 93 ASN A C 1
ATOM 698 O O . ASN A 1 93 ? 7.716 11.079 -3.575 1.00 93.50 93 ASN A O 1
ATOM 702 N N . ASN A 1 94 ? 6.954 13.017 -4.434 1.00 93.12 94 ASN A N 1
ATOM 703 C CA . ASN A 1 94 ? 6.222 13.445 -3.247 1.00 93.12 94 ASN A CA 1
ATOM 704 C C . ASN A 1 94 ? 4.724 13.241 -3.463 1.00 93.12 94 ASN A C 1
ATOM 706 O O . ASN A 1 94 ? 4.170 13.636 -4.484 1.00 93.12 94 ASN A O 1
ATOM 710 N N . SER A 1 95 ? 4.053 12.655 -2.479 1.00 91.94 95 SER A N 1
ATOM 711 C CA . SER A 1 95 ? 2.609 12.445 -2.508 1.00 91.94 95 SER A CA 1
ATOM 712 C C . SER A 1 95 ? 2.001 12.696 -1.136 1.00 91.94 95 SER A C 1
ATOM 714 O O . SER A 1 95 ? 2.632 12.484 -0.098 1.00 91.94 95 SER A O 1
ATOM 716 N N . PHE A 1 96 ? 0.757 13.160 -1.135 1.00 91.62 96 PHE A N 1
ATOM 717 C CA . PHE A 1 96 ? -0.027 13.356 0.073 1.00 91.62 96 PHE A CA 1
ATOM 718 C C . PHE A 1 96 ? -1.320 12.565 -0.050 1.00 91.62 96 PHE A C 1
ATOM 720 O O . PHE A 1 96 ? -2.140 12.837 -0.925 1.00 91.62 96 PHE A O 1
ATOM 727 N N . VAL A 1 97 ? -1.486 11.564 0.812 1.00 90.31 97 VAL A N 1
ATOM 728 C CA . VAL A 1 97 ? -2.652 10.680 0.781 1.00 90.31 97 VAL A CA 1
ATOM 729 C C . VAL A 1 97 ? -3.534 10.963 1.987 1.00 90.31 97 VAL A C 1
ATOM 731 O O . VAL A 1 97 ? -3.094 10.849 3.133 1.00 90.31 97 VAL A O 1
ATOM 734 N N . MET A 1 98 ? -4.795 11.294 1.712 1.00 91.81 98 MET A N 1
ATOM 735 C CA . MET A 1 98 ? -5.862 11.362 2.706 1.00 91.81 98 MET A CA 1
ATOM 736 C C . MET A 1 98 ? -6.710 10.100 2.615 1.00 91.81 98 MET A C 1
ATOM 738 O O . MET A 1 98 ? -7.142 9.720 1.528 1.00 91.81 98 MET A O 1
ATOM 742 N N . SER A 1 99 ? -6.956 9.439 3.742 1.00 89.88 99 SER A N 1
ATOM 743 C CA . SER A 1 99 ? -7.751 8.210 3.759 1.00 89.88 99 SER A CA 1
ATOM 744 C C . SER A 1 99 ? -8.499 8.009 5.064 1.00 89.88 99 SER A C 1
ATOM 746 O O . SER A 1 99 ? -7.984 8.317 6.136 1.00 89.88 99 SER A O 1
ATOM 748 N N . PHE A 1 100 ? -9.683 7.409 4.991 1.00 89.62 100 PHE A N 1
ATOM 749 C CA . PHE A 1 100 ? -10.357 6.874 6.170 1.00 89.62 100 PHE A CA 1
ATOM 750 C C . PHE A 1 100 ? -9.750 5.514 6.519 1.00 89.62 100 PHE A C 1
ATOM 752 O O . PHE A 1 100 ? -9.871 4.563 5.750 1.00 89.62 100 PHE A O 1
ATOM 759 N N . ASN A 1 101 ? -9.063 5.430 7.658 1.00 88.88 101 ASN A N 1
ATOM 760 C CA . ASN A 1 101 ? -8.425 4.185 8.098 1.00 88.88 101 ASN A CA 1
ATOM 761 C C . ASN A 1 101 ? -9.396 3.299 8.873 1.00 88.88 101 ASN A C 1
ATOM 763 O O . ASN A 1 101 ? -9.324 2.075 8.795 1.00 88.88 101 ASN A O 1
ATOM 767 N N . ASN A 1 102 ? -10.297 3.921 9.633 1.00 92.31 102 ASN A N 1
ATOM 768 C CA . ASN A 1 102 ? -11.204 3.228 10.530 1.00 92.31 102 ASN A CA 1
ATOM 769 C C . ASN A 1 102 ? -12.570 3.882 10.470 1.00 92.31 102 ASN A C 1
ATOM 771 O O . ASN A 1 102 ? -12.674 5.108 10.540 1.00 92.31 102 ASN A O 1
ATOM 775 N N . PHE A 1 103 ? -13.607 3.063 10.429 1.00 94.56 103 PHE A N 1
ATOM 776 C CA . PHE A 1 103 ? -14.961 3.486 10.738 1.00 94.56 103 PHE A CA 1
ATOM 777 C C . PHE A 1 103 ? -15.697 2.313 11.354 1.00 94.56 103 PHE A C 1
ATOM 779 O O . PHE A 1 103 ? -15.604 1.195 10.849 1.00 94.56 103 PHE A O 1
ATOM 786 N N . GLY A 1 104 ? -16.435 2.552 12.427 1.00 94.69 104 GLY A N 1
ATOM 787 C CA . GLY A 1 104 ? -17.190 1.478 13.030 1.00 94.69 104 GLY A CA 1
ATOM 788 C C . GLY A 1 104 ? -18.015 1.882 14.225 1.00 94.69 104 GLY A C 1
ATOM 789 O O . GLY A 1 104 ? -17.994 3.015 14.708 1.00 94.69 104 GLY A O 1
ATOM 790 N N . TYR A 1 105 ? -18.754 0.890 14.686 1.00 95.44 105 TYR A N 1
ATOM 791 C CA . TYR A 1 105 ? -19.619 0.961 15.837 1.00 95.44 105 TYR A CA 1
ATOM 792 C C . TYR A 1 105 ? -19.304 -0.204 16.764 1.00 95.44 105 TYR A C 1
ATOM 794 O O . TYR A 1 105 ? -19.206 -1.352 16.328 1.00 95.44 105 TYR A O 1
ATOM 802 N N . VAL A 1 106 ? -19.189 0.099 18.050 1.00 95.94 106 VAL A N 1
ATOM 803 C CA . VAL A 1 106 ? -19.104 -0.881 19.124 1.00 95.94 106 VAL A CA 1
ATOM 804 C C . VAL A 1 106 ? -20.328 -0.706 20.004 1.00 95.94 106 VAL A C 1
ATOM 806 O O . VAL A 1 106 ? -20.580 0.374 20.530 1.00 95.94 106 VAL A O 1
ATOM 809 N N . ASN A 1 107 ? -21.083 -1.778 20.194 1.00 96.12 107 ASN A N 1
ATOM 810 C CA . ASN A 1 107 ? -22.076 -1.905 21.239 1.00 96.12 107 ASN A CA 1
ATOM 811 C C . ASN A 1 107 ? -21.451 -2.617 22.440 1.00 96.12 107 ASN A C 1
ATOM 813 O O . ASN A 1 107 ? -20.893 -3.704 22.304 1.00 96.12 107 ASN A O 1
ATOM 817 N N . ALA A 1 108 ? -21.594 -2.035 23.624 1.00 95.06 108 ALA A N 1
ATOM 818 C CA . ALA A 1 108 ? -21.304 -2.712 24.877 1.00 95.06 108 ALA A CA 1
ATOM 819 C C . ALA A 1 108 ? -22.497 -2.545 25.812 1.00 95.06 108 ALA A C 1
ATOM 821 O O . ALA A 1 108 ? -22.784 -1.448 26.300 1.00 95.06 108 ALA A O 1
ATOM 822 N N . LYS A 1 109 ? -23.197 -3.651 26.058 1.00 94.56 109 LYS A N 1
ATOM 823 C CA . LYS A 1 109 ? -24.366 -3.703 26.929 1.00 94.56 109 LYS A CA 1
ATOM 824 C C . LYS A 1 109 ? -24.050 -4.535 28.158 1.00 94.56 109 LYS A C 1
ATOM 826 O O . LYS A 1 109 ? -23.678 -5.703 28.069 1.00 94.56 109 LYS A O 1
ATOM 831 N N . ARG A 1 110 ? -24.241 -3.951 29.337 1.00 92.75 110 ARG A N 1
ATOM 832 C CA . ARG A 1 110 ? -24.185 -4.705 30.590 1.00 92.75 110 ARG A CA 1
ATOM 833 C C . ARG A 1 110 ? -25.431 -5.587 30.698 1.00 92.75 110 ARG A C 1
ATOM 835 O O . ARG A 1 110 ? -26.543 -5.068 30.693 1.00 92.75 110 ARG A O 1
ATOM 842 N N . ILE A 1 111 ? -25.239 -6.900 30.805 1.00 92.19 111 ILE A N 1
ATOM 843 C CA . ILE A 1 111 ? -26.329 -7.892 30.885 1.00 92.19 111 ILE A CA 1
ATOM 844 C C . ILE A 1 111 ? -26.424 -8.565 32.260 1.00 92.19 111 ILE A C 1
ATOM 846 O O . ILE A 1 111 ? -27.477 -9.083 32.612 1.00 92.19 111 ILE A O 1
ATOM 850 N N . GLY A 1 112 ? -25.361 -8.504 33.070 1.00 86.06 112 GLY A N 1
ATOM 851 C CA . GLY A 1 112 ? -25.318 -9.104 34.404 1.00 86.06 112 GLY A CA 1
ATOM 852 C C . GLY A 1 112 ? -25.355 -8.082 35.545 1.00 86.06 112 GLY A C 1
ATOM 853 O O . GLY A 1 112 ? -24.640 -7.070 35.532 1.00 86.06 112 GLY A O 1
ATOM 854 N N . ARG A 1 113 ? -26.142 -8.387 36.584 1.00 76.19 113 ARG A N 1
ATOM 855 C CA . ARG A 1 113 ? -26.146 -7.701 37.888 1.00 76.19 113 ARG A CA 1
ATOM 856 C C . ARG A 1 113 ? -25.663 -8.680 38.969 1.00 76.19 113 ARG A C 1
ATOM 858 O O . ARG A 1 113 ? -26.459 -9.434 39.507 1.00 76.19 113 ARG A O 1
ATOM 865 N N . GLY A 1 114 ? -24.357 -8.703 39.256 1.00 70.69 114 GLY A N 1
ATOM 866 C CA . GLY A 1 114 ? -23.774 -9.550 40.311 1.00 70.69 114 GLY A CA 1
ATOM 867 C C . GLY A 1 114 ? -22.433 -10.195 39.941 1.00 70.69 114 GLY A C 1
ATOM 868 O O . GLY A 1 114 ? -21.910 -9.990 38.846 1.00 70.69 114 GLY A O 1
ATOM 869 N N . GLY A 1 115 ? -21.855 -10.955 40.880 1.00 74.69 115 GLY A N 1
ATOM 870 C CA . GLY A 1 115 ? -20.520 -11.563 40.762 1.00 74.69 115 GLY A CA 1
ATOM 871 C C . GLY A 1 115 ? -20.433 -12.858 39.939 1.00 74.69 115 GLY A C 1
ATOM 872 O O . GLY A 1 115 ? -19.322 -13.287 39.639 1.00 74.69 115 GLY A O 1
ATOM 873 N N . LYS A 1 116 ? -21.562 -13.469 39.551 1.00 80.88 116 LYS A N 1
ATOM 874 C CA . LYS A 1 116 ? -21.614 -14.738 38.798 1.00 80.88 116 LYS A CA 1
ATOM 875 C C . LYS A 1 116 ? -22.342 -14.558 37.456 1.00 80.88 116 LYS A C 1
ATOM 877 O O . LYS A 1 116 ? -23.338 -13.844 37.401 1.00 80.88 116 LYS A O 1
ATOM 882 N N . GLY A 1 117 ? -21.861 -15.223 36.400 1.00 86.31 117 GLY A N 1
ATOM 883 C CA . GLY A 1 117 ? -22.465 -15.215 35.057 1.00 86.31 117 GLY A CA 1
ATOM 884 C C . GLY A 1 117 ? -21.883 -14.180 34.082 1.00 86.31 117 GLY A C 1
ATOM 885 O O . GLY A 1 117 ? -20.873 -13.530 34.361 1.00 86.31 117 GLY A O 1
ATOM 886 N N . TRP A 1 118 ? -22.513 -14.048 32.910 1.00 87.25 118 TRP A N 1
ATOM 887 C CA . TRP A 1 118 ? -22.090 -13.112 31.864 1.00 87.25 118 TRP A CA 1
ATOM 888 C C . TRP A 1 118 ? -22.317 -11.666 32.324 1.00 87.25 118 TRP A C 1
ATOM 890 O O . TRP A 1 118 ? -23.430 -11.277 32.676 1.00 87.25 118 TRP A O 1
ATOM 900 N N . LYS A 1 119 ? -21.254 -10.854 32.338 1.00 89.69 119 LYS A N 1
ATOM 901 C CA . LYS A 1 119 ? -21.309 -9.465 32.832 1.00 89.69 119 LYS A CA 1
ATOM 902 C C . LYS A 1 119 ? -21.728 -8.485 31.739 1.00 89.69 119 LYS A C 1
ATOM 904 O O . LYS A 1 119 ? -22.547 -7.596 31.981 1.00 89.69 119 LYS A O 1
ATOM 909 N N . TYR A 1 120 ? -21.183 -8.670 30.544 1.00 92.56 120 TYR A N 1
ATOM 910 C CA . TYR A 1 120 ? -21.399 -7.811 29.392 1.00 92.56 120 TYR A CA 1
ATOM 911 C C . TYR A 1 120 ? -21.627 -8.646 28.139 1.00 92.56 120 TYR A C 1
ATOM 913 O O . TYR A 1 120 ? -21.144 -9.770 28.034 1.00 92.56 120 TYR A O 1
ATOM 921 N N . PHE A 1 121 ? -22.366 -8.052 27.215 1.00 93.38 121 PHE A N 1
ATOM 922 C CA . PHE A 1 121 ? -22.460 -8.452 25.829 1.00 93.38 121 PHE A CA 1
ATOM 923 C C . PHE A 1 121 ? -21.831 -7.336 24.998 1.00 93.38 121 PHE A C 1
ATOM 925 O O . PHE A 1 121 ? -22.237 -6.176 25.126 1.00 93.38 121 PHE A O 1
ATOM 932 N N . GLN A 1 122 ? -20.832 -7.678 24.189 1.00 94.75 122 GLN A N 1
ATOM 933 C CA . GLN A 1 122 ? -20.205 -6.751 23.260 1.00 94.75 122 GLN A CA 1
ATOM 934 C C . GLN A 1 122 ? -20.351 -7.245 21.832 1.00 94.75 122 GLN A C 1
ATOM 936 O O . GLN A 1 122 ? -20.196 -8.430 21.547 1.00 94.75 122 GLN A O 1
ATOM 941 N N . PHE A 1 123 ? -20.619 -6.306 20.940 1.00 94.38 123 PHE A N 1
ATOM 942 C CA . PHE A 1 123 ? -20.714 -6.535 19.511 1.00 94.38 123 PHE A CA 1
ATOM 943 C C . PHE A 1 123 ? -20.109 -5.337 18.799 1.00 94.38 123 PHE A C 1
ATOM 945 O O . PHE A 1 123 ? -20.332 -4.204 19.211 1.00 94.38 123 PHE A O 1
ATOM 952 N N . ALA A 1 124 ? -19.350 -5.568 17.738 1.00 94.25 124 ALA A N 1
ATOM 953 C CA . ALA A 1 124 ? -18.788 -4.488 16.954 1.00 94.25 124 ALA A CA 1
ATOM 954 C C . ALA A 1 124 ? -18.852 -4.811 15.470 1.00 94.25 124 ALA A C 1
ATOM 956 O O . ALA A 1 124 ? -18.734 -5.968 15.067 1.00 94.25 124 ALA A O 1
ATOM 957 N N . LEU A 1 125 ? -19.022 -3.764 14.673 1.00 94.50 125 LEU A N 1
ATOM 958 C CA . LEU A 1 125 ? -19.007 -3.835 13.223 1.00 94.50 125 LEU A CA 1
ATOM 959 C C . LEU A 1 125 ? -18.300 -2.613 12.645 1.00 94.50 125 LEU A C 1
ATOM 961 O O . LEU A 1 125 ? -18.362 -1.516 13.201 1.00 94.50 125 LEU A O 1
ATOM 965 N N . GLY A 1 126 ? -17.648 -2.799 11.508 1.00 93.62 126 GLY A N 1
ATOM 966 C CA . GLY A 1 126 ? -17.014 -1.717 10.775 1.00 93.62 126 GLY A CA 1
ATOM 967 C C . GLY A 1 126 ? -15.787 -2.192 10.017 1.00 93.62 126 GLY A C 1
ATOM 968 O O . GLY A 1 126 ? -15.605 -3.383 9.778 1.00 93.62 126 GLY A O 1
ATOM 969 N N . MET A 1 127 ? -14.953 -1.234 9.640 1.00 91.56 127 MET A N 1
ATOM 970 C CA . MET A 1 127 ? -13.771 -1.427 8.817 1.00 91.56 127 MET A CA 1
ATOM 971 C C . MET A 1 127 ? -12.524 -0.919 9.535 1.00 91.56 127 MET A C 1
ATOM 973 O O . MET A 1 127 ? -12.526 0.164 10.125 1.00 91.56 127 MET A O 1
ATOM 977 N N . ASN A 1 128 ? -11.448 -1.696 9.446 1.00 90.38 128 ASN A N 1
ATOM 978 C CA . ASN A 1 128 ? -10.102 -1.253 9.777 1.00 90.38 128 ASN A CA 1
ATOM 979 C C . ASN A 1 128 ? -9.171 -1.555 8.596 1.00 90.38 128 ASN A C 1
ATOM 981 O O . ASN A 1 128 ? -9.094 -2.701 8.152 1.00 90.38 128 ASN A O 1
ATOM 985 N N . ARG A 1 129 ? -8.460 -0.543 8.096 1.00 88.88 129 ARG A N 1
ATOM 986 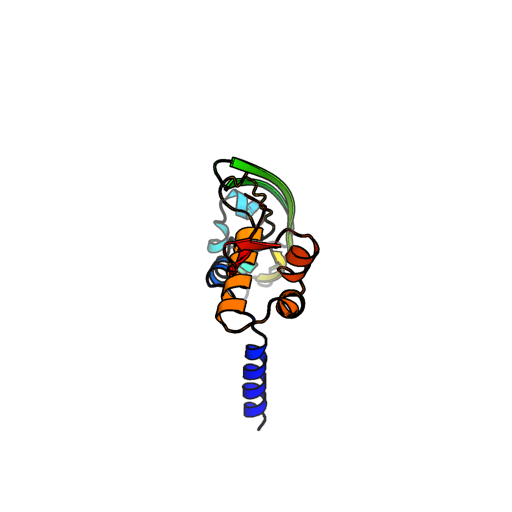C CA . ARG A 1 129 ? -7.438 -0.718 7.065 1.00 88.88 129 ARG A CA 1
ATOM 987 C C . ARG A 1 129 ? -6.180 -1.329 7.681 1.00 88.88 129 ARG A C 1
ATOM 989 O O . ARG A 1 129 ? -5.507 -0.686 8.474 1.00 88.88 129 ARG A O 1
ATOM 996 N N . LEU A 1 130 ? -5.830 -2.547 7.271 1.00 84.50 130 LEU A N 1
ATOM 997 C CA . LEU A 1 130 ? -4.653 -3.246 7.804 1.00 84.50 130 LEU A CA 1
ATOM 998 C C . LEU A 1 130 ? -3.360 -2.909 7.080 1.00 84.50 130 LEU A C 1
ATOM 1000 O O . LEU A 1 130 ? -2.331 -2.822 7.726 1.00 84.50 130 LEU A O 1
ATOM 1004 N N . ASN A 1 131 ? -3.423 -2.702 5.767 1.00 84.50 131 ASN A N 1
ATOM 1005 C CA . ASN A 1 131 ? -2.271 -2.372 4.939 1.00 84.50 131 ASN A CA 1
ATOM 1006 C C . ASN A 1 131 ? -2.642 -1.294 3.918 1.00 84.50 131 ASN A C 1
ATOM 1008 O O . ASN A 1 131 ? -3.792 -1.192 3.483 1.00 84.50 131 ASN A O 1
ATOM 1012 N N . ASN A 1 132 ? -1.652 -0.493 3.525 1.00 85.06 132 ASN A N 1
ATOM 1013 C CA . ASN A 1 132 ? -1.780 0.499 2.465 1.00 85.06 132 ASN A CA 1
ATOM 1014 C C . ASN A 1 132 ? -0.694 0.269 1.409 1.00 85.06 132 ASN A C 1
ATOM 1016 O O . ASN A 1 132 ? 0.483 0.507 1.668 1.00 85.06 132 ASN A O 1
ATOM 1020 N N . PHE A 1 133 ? -1.111 -0.156 0.217 1.00 85.00 133 PHE A N 1
ATOM 1021 C CA . PHE A 1 133 ? -0.227 -0.397 -0.927 1.00 85.00 133 PHE A CA 1
ATOM 1022 C C . PHE A 1 133 ? -0.216 0.762 -1.932 1.00 85.00 133 PHE A C 1
ATOM 1024 O O . PHE A 1 133 ? 0.379 0.642 -2.996 1.00 85.00 133 PHE A O 1
ATOM 1031 N N . ASN A 1 134 ? -0.853 1.893 -1.607 1.00 85.38 134 ASN A N 1
ATOM 1032 C CA . ASN A 1 134 ? -0.860 3.074 -2.462 1.00 85.38 134 ASN A CA 1
ATOM 1033 C C . ASN A 1 134 ? 0.515 3.760 -2.426 1.00 85.38 134 ASN A C 1
ATOM 1035 O O . ASN A 1 134 ? 0.782 4.623 -1.587 1.00 85.38 134 ASN A O 1
ATOM 1039 N N . THR A 1 135 ? 1.408 3.313 -3.305 1.00 83.56 135 THR A N 1
ATOM 1040 C CA . THR A 1 135 ? 2.737 3.884 -3.508 1.00 83.56 135 THR A CA 1
ATOM 1041 C C . THR A 1 135 ? 2.940 4.118 -4.992 1.00 83.56 135 THR A C 1
ATOM 1043 O O . THR A 1 135 ? 2.765 3.202 -5.788 1.00 83.56 135 THR A O 1
ATOM 1046 N N . ASN A 1 136 ? 3.346 5.335 -5.342 1.00 86.19 136 ASN A N 1
ATOM 1047 C CA . ASN A 1 136 ? 3.840 5.651 -6.671 1.00 86.19 136 ASN A CA 1
ATOM 1048 C C . ASN A 1 136 ? 5.352 5.880 -6.592 1.00 86.19 136 ASN A C 1
ATOM 1050 O O . ASN A 1 136 ? 5.833 6.547 -5.667 1.00 86.19 136 ASN A O 1
ATOM 1054 N N . THR A 1 137 ? 6.078 5.350 -7.566 1.00 89.88 137 THR A N 1
ATOM 1055 C CA . THR A 1 137 ? 7.522 5.523 -7.700 1.00 89.88 137 THR A CA 1
ATOM 1056 C C . THR A 1 137 ? 7.785 6.108 -9.071 1.00 89.88 137 THR A C 1
ATOM 1058 O O . THR A 1 137 ? 7.309 5.584 -10.073 1.00 89.88 137 THR A O 1
ATOM 1061 N N . PHE A 1 138 ? 8.549 7.192 -9.103 1.00 91.81 138 PHE A N 1
ATOM 1062 C CA . PHE A 1 138 ? 9.020 7.789 -10.339 1.00 91.81 138 PHE A CA 1
ATOM 1063 C C . PHE A 1 138 ? 10.537 7.690 -10.377 1.00 91.81 138 PHE A C 1
ATOM 1065 O O . PHE A 1 138 ? 11.211 8.025 -9.398 1.00 91.81 138 PHE A O 1
ATOM 1072 N N . THR A 1 139 ? 11.051 7.212 -11.503 1.00 92.88 139 THR A N 1
ATOM 1073 C CA . THR A 1 139 ? 12.474 7.003 -11.730 1.00 92.88 139 THR A CA 1
ATOM 1074 C C . THR A 1 139 ? 12.823 7.513 -13.114 1.00 92.88 139 THR A C 1
ATOM 1076 O O . THR A 1 139 ? 12.131 7.213 -14.083 1.00 92.88 139 THR A O 1
ATOM 1079 N N . GLN A 1 140 ? 13.893 8.298 -13.188 1.00 90.69 140 GLN A N 1
ATOM 1080 C CA . GLN A 1 140 ? 14.416 8.848 -14.430 1.00 90.69 140 GLN A CA 1
ATOM 1081 C C . GLN A 1 140 ? 15.939 8.898 -14.373 1.00 90.69 140 GLN A C 1
ATOM 1083 O O . GLN A 1 140 ? 16.527 8.993 -13.297 1.00 90.69 140 GLN A O 1
ATOM 1088 N N . GLY A 1 141 ? 16.563 8.874 -15.542 1.00 90.69 141 GLY A N 1
ATOM 1089 C CA . GLY A 1 141 ? 17.997 9.043 -15.707 1.00 90.69 141 GLY A CA 1
ATOM 1090 C C . GLY A 1 141 ? 18.370 8.876 -17.170 1.00 90.69 141 GLY A C 1
ATOM 1091 O O . GLY A 1 141 ? 17.660 8.216 -17.927 1.00 90.69 141 GLY A O 1
ATOM 1092 N N . ILE A 1 142 ? 19.469 9.506 -17.568 1.00 87.06 142 ILE A N 1
ATOM 1093 C CA . ILE A 1 142 ? 19.971 9.418 -18.938 1.00 87.06 142 ILE A CA 1
ATOM 1094 C C . ILE A 1 142 ? 20.811 8.143 -19.060 1.00 87.06 142 ILE A C 1
ATOM 1096 O O . ILE A 1 142 ? 21.665 7.869 -18.212 1.00 87.06 142 ILE A O 1
ATOM 1100 N N . ASN A 1 143 ? 20.562 7.346 -20.097 1.00 83.75 143 ASN A N 1
ATOM 1101 C CA . ASN A 1 143 ? 21.439 6.248 -20.485 1.00 83.75 143 ASN A CA 1
ATOM 1102 C C . ASN A 1 143 ? 22.279 6.687 -21.689 1.00 83.75 143 ASN A C 1
ATOM 1104 O O . ASN A 1 143 ? 21.724 6.986 -22.737 1.00 83.75 143 ASN A O 1
ATOM 1108 N N . ASN A 1 144 ? 23.601 6.741 -21.512 1.00 83.31 144 ASN A N 1
ATOM 1109 C CA . ASN A 1 144 ? 24.562 7.108 -22.562 1.00 83.31 144 ASN A CA 1
ATOM 1110 C C . ASN A 1 144 ? 25.343 5.895 -23.097 1.00 83.31 144 ASN A C 1
ATOM 1112 O O . ASN A 1 144 ? 26.322 6.083 -23.809 1.00 83.31 144 ASN A O 1
ATOM 1116 N N . LYS A 1 145 ? 25.021 4.680 -22.636 1.00 82.06 145 LYS A N 1
ATOM 1117 C CA . LYS A 1 145 ? 25.794 3.466 -22.939 1.00 82.06 145 LYS A CA 1
ATOM 1118 C C . LYS A 1 145 ? 25.039 2.449 -23.775 1.00 82.06 145 LYS A C 1
ATOM 1120 O O . LYS A 1 145 ? 25.688 1.609 -24.379 1.00 82.06 145 LYS A O 1
ATOM 1125 N N . SER A 1 146 ? 23.716 2.454 -23.693 1.00 82.69 146 SER A N 1
ATOM 1126 C CA . SER A 1 146 ? 22.895 1.511 -24.429 1.00 82.69 146 SER A CA 1
ATOM 1127 C C . SER A 1 146 ? 21.529 2.090 -24.741 1.00 82.69 146 SER A C 1
ATOM 1129 O O . SER A 1 146 ? 20.982 2.920 -24.001 1.00 82.69 146 SER A O 1
ATOM 1131 N N . SER A 1 147 ? 20.965 1.593 -25.826 1.00 86.31 147 SER A N 1
ATOM 1132 C CA . SER A 1 147 ? 19.612 1.839 -26.270 1.00 86.31 147 SER A CA 1
ATOM 1133 C C . SER A 1 147 ? 18.774 0.576 -26.116 1.00 86.31 147 SER A C 1
ATOM 1135 O O . SER A 1 147 ? 19.268 -0.547 -26.062 1.00 86.31 147 SER A O 1
ATOM 1137 N N . ARG A 1 148 ? 17.453 0.748 -26.080 1.00 87.06 148 ARG A N 1
ATOM 1138 C CA . ARG A 1 148 ? 16.534 -0.391 -26.175 1.00 87.06 148 ARG A CA 1
ATOM 1139 C C . ARG A 1 148 ? 16.600 -1.063 -27.553 1.00 87.06 148 ARG A C 1
ATOM 1141 O O . ARG A 1 148 ? 16.231 -2.222 -27.664 1.00 87.06 148 ARG A O 1
ATOM 1148 N N . ILE A 1 149 ? 17.101 -0.344 -28.558 1.00 91.12 149 ILE A N 1
ATOM 1149 C CA . ILE A 1 149 ? 17.380 -0.887 -29.889 1.00 91.12 149 ILE A CA 1
ATOM 1150 C C . ILE A 1 149 ? 18.490 -1.943 -29.847 1.00 91.12 149 ILE A C 1
ATOM 1152 O O . ILE A 1 149 ? 18.381 -2.924 -30.570 1.00 91.12 149 ILE A O 1
ATOM 1156 N N . ASP A 1 150 ? 19.474 -1.823 -28.952 1.00 89.88 150 ASP A N 1
ATOM 1157 C CA . ASP A 1 150 ? 20.548 -2.821 -28.825 1.00 89.88 150 ASP A CA 1
ATOM 1158 C C . ASP A 1 150 ? 19.988 -4.189 -28.417 1.00 89.88 150 ASP A C 1
ATOM 1160 O O . ASP A 1 150 ? 20.374 -5.212 -28.966 1.00 89.88 150 ASP A O 1
ATOM 1164 N N . ALA A 1 151 ? 19.004 -4.205 -27.512 1.00 90.62 151 ALA A N 1
ATOM 1165 C CA . ALA A 1 151 ? 18.335 -5.441 -27.110 1.00 90.62 151 ALA A CA 1
ATOM 1166 C C . ALA A 1 151 ? 17.538 -6.073 -28.265 1.00 90.62 151 ALA A C 1
ATOM 1168 O O . ALA A 1 151 ? 17.510 -7.291 -28.393 1.00 90.62 151 ALA A O 1
ATOM 1169 N N . TYR A 1 152 ? 16.907 -5.252 -29.111 1.00 92.44 152 TYR A N 1
ATOM 1170 C CA . TYR A 1 152 ? 16.197 -5.744 -30.295 1.00 92.44 152 TYR A CA 1
ATOM 1171 C C . TYR A 1 152 ? 17.162 -6.262 -31.361 1.00 92.44 152 TYR A C 1
ATOM 1173 O O . TYR A 1 152 ? 16.841 -7.224 -32.050 1.00 92.44 152 TYR A O 1
ATOM 1181 N N . LEU A 1 153 ? 18.334 -5.635 -31.494 1.00 92.25 153 LEU A N 1
ATOM 1182 C CA . LEU A 1 153 ? 19.397 -6.104 -32.374 1.00 92.25 153 LEU A CA 1
ATOM 1183 C C . LEU A 1 153 ? 19.900 -7.479 -31.923 1.00 92.25 153 LEU A C 1
ATOM 1185 O O . LEU A 1 153 ? 19.955 -8.386 -32.745 1.00 92.25 153 LEU A O 1
ATOM 1189 N N . ASP A 1 154 ? 20.205 -7.646 -30.634 1.00 92.31 154 ASP A N 1
ATOM 1190 C CA . ASP A 1 154 ? 20.653 -8.927 -30.074 1.00 92.31 154 ASP A CA 1
ATOM 1191 C C . ASP A 1 154 ? 19.604 -10.036 -30.278 1.00 92.31 154 ASP A C 1
ATOM 1193 O O . ASP A 1 154 ? 19.941 -11.140 -30.699 1.00 92.31 154 ASP A O 1
ATOM 1197 N N . GLU A 1 155 ? 18.323 -9.742 -30.037 1.00 93.19 155 GLU A N 1
ATOM 1198 C CA . GLU A 1 155 ? 17.226 -10.703 -30.229 1.00 93.19 155 GLU A CA 1
ATOM 1199 C C . GLU A 1 155 ? 17.005 -11.055 -31.710 1.00 93.19 155 GLU A C 1
ATOM 1201 O O . GLU A 1 155 ? 16.762 -12.213 -32.053 1.00 93.19 155 GLU A O 1
ATOM 1206 N N . ALA A 1 156 ? 17.132 -10.073 -32.605 1.00 92.31 156 ALA A N 1
ATOM 1207 C CA . ALA A 1 156 ? 17.061 -10.300 -34.042 1.00 92.31 156 ALA A CA 1
ATOM 1208 C C . ALA A 1 156 ? 18.239 -11.149 -34.547 1.00 92.31 156 ALA A C 1
ATOM 1210 O O . ALA A 1 156 ? 18.040 -12.028 -35.385 1.00 92.31 156 ALA A O 1
ATOM 1211 N N . LEU A 1 157 ? 19.449 -10.917 -34.030 1.00 92.88 157 LEU A N 1
ATOM 1212 C CA . LEU A 1 157 ? 20.629 -11.720 -34.352 1.00 92.88 157 LEU A CA 1
ATOM 1213 C C . LEU A 1 157 ? 20.472 -13.169 -33.876 1.00 92.88 157 LEU A C 1
ATOM 1215 O O . LEU A 1 157 ? 20.735 -14.076 -34.659 1.00 92.88 157 LEU A O 1
ATOM 1219 N N . ASP A 1 158 ? 19.970 -13.398 -32.658 1.00 93.62 158 ASP A N 1
ATOM 1220 C CA . ASP A 1 158 ? 19.723 -14.752 -32.131 1.00 93.62 158 ASP A CA 1
ATOM 1221 C C . ASP A 1 158 ? 18.712 -15.528 -32.998 1.00 93.62 158 ASP A C 1
ATOM 1223 O O . ASP A 1 158 ? 18.900 -16.708 -33.302 1.00 93.62 158 ASP A O 1
ATOM 1227 N N . TYR A 1 159 ? 17.669 -14.850 -33.491 1.00 93.12 159 TYR A N 1
ATOM 1228 C CA . TYR A 1 159 ? 16.720 -15.437 -34.441 1.00 93.12 159 TYR A CA 1
ATOM 1229 C C . TYR A 1 159 ? 17.381 -15.829 -35.774 1.00 93.12 159 TYR A C 1
ATOM 1231 O O . TYR A 1 159 ? 17.138 -16.929 -36.278 1.00 93.12 159 TYR A O 1
ATOM 1239 N N . LEU A 1 160 ? 18.225 -14.961 -36.340 1.00 90.88 160 LEU A N 1
ATOM 1240 C CA . LEU A 1 160 ? 18.929 -15.229 -37.600 1.00 90.88 160 LEU A CA 1
ATOM 1241 C C . LEU A 1 160 ? 19.954 -16.366 -37.449 1.00 90.88 160 LEU A C 1
ATOM 1243 O O . LEU A 1 160 ? 19.991 -17.272 -38.283 1.00 90.88 160 LEU A O 1
ATOM 1247 N N . ASP A 1 161 ? 20.720 -16.380 -36.357 1.00 90.88 161 ASP A N 1
ATOM 1248 C CA . ASP A 1 161 ? 21.671 -17.453 -36.035 1.00 90.88 161 ASP A CA 1
ATOM 1249 C C . ASP A 1 161 ? 20.959 -18.802 -35.816 1.00 90.88 161 ASP A C 1
ATOM 1251 O O . ASP A 1 161 ? 21.494 -19.865 -36.145 1.00 90.88 161 ASP A O 1
ATOM 1255 N N . GLY A 1 162 ? 19.711 -18.767 -35.338 1.00 90.56 162 GLY A N 1
ATOM 1256 C CA . GLY A 1 162 ? 18.810 -19.917 -35.230 1.00 90.56 162 GLY A CA 1
ATOM 1257 C C . GLY A 1 162 ? 18.251 -20.443 -36.561 1.00 90.56 162 GLY A C 1
ATOM 1258 O O . GLY A 1 162 ? 17.477 -21.404 -36.556 1.00 90.56 162 GLY A O 1
ATOM 1259 N N . GLY A 1 163 ? 18.628 -19.848 -37.698 1.00 89.81 163 GLY A N 1
ATOM 1260 C CA . GLY A 1 163 ? 18.130 -20.196 -39.033 1.00 89.81 163 GLY A CA 1
ATOM 1261 C C . GLY A 1 163 ? 16.882 -19.419 -39.458 1.00 89.81 163 GLY A C 1
ATOM 1262 O O . GLY A 1 163 ? 16.210 -19.818 -40.412 1.00 89.81 163 GLY A O 1
ATOM 1263 N N . GLY A 1 164 ? 16.554 -18.343 -38.742 1.00 88.00 164 GLY A N 1
ATOM 1264 C CA . GLY A 1 164 ? 15.533 -17.381 -39.128 1.00 88.00 164 GLY A CA 1
ATOM 1265 C C . GLY A 1 164 ? 15.910 -16.607 -40.391 1.00 88.00 164 GLY A C 1
ATOM 1266 O O . GLY A 1 164 ? 17.081 -16.454 -40.732 1.00 88.00 164 GLY A O 1
ATOM 1267 N N . ASP A 1 165 ? 14.894 -16.113 -41.092 1.00 88.75 165 ASP A N 1
ATOM 1268 C CA . ASP A 1 165 ? 15.058 -15.314 -42.308 1.00 88.75 165 ASP A CA 1
ATOM 1269 C C . ASP A 1 165 ? 14.770 -13.835 -42.030 1.00 88.75 165 ASP A C 1
ATOM 1271 O O . ASP A 1 165 ? 13.787 -13.510 -41.355 1.00 88.75 165 ASP A O 1
ATOM 1275 N N . LEU A 1 166 ? 15.599 -12.950 -42.584 1.00 86.31 166 LEU A N 1
ATOM 1276 C CA . LEU A 1 166 ? 15.509 -11.501 -42.412 1.00 86.31 166 LEU A CA 1
ATOM 1277 C C . LEU A 1 166 ? 14.165 -10.955 -42.908 1.00 86.31 166 LEU A C 1
ATOM 1279 O O . LEU A 1 166 ? 13.560 -10.110 -42.250 1.00 86.31 166 LEU A O 1
ATOM 1283 N N . ASP A 1 167 ? 13.643 -11.503 -44.006 1.00 87.00 167 ASP A N 1
ATOM 1284 C CA . ASP A 1 167 ? 12.348 -11.101 -44.571 1.00 87.00 167 ASP A CA 1
ATOM 1285 C C . ASP A 1 167 ? 11.163 -11.437 -43.645 1.00 87.00 167 ASP A C 1
ATOM 1287 O O . ASP A 1 167 ? 10.070 -10.887 -43.787 1.00 87.00 167 ASP A O 1
ATOM 1291 N N . ASN A 1 168 ? 11.370 -12.324 -42.666 1.00 89.81 168 ASN A N 1
ATOM 1292 C CA . ASN A 1 168 ? 10.362 -12.728 -41.689 1.00 89.81 168 ASN A CA 1
ATOM 1293 C C . ASN A 1 168 ? 10.545 -12.084 -40.312 1.00 89.81 168 ASN A C 1
ATOM 1295 O O . ASN A 1 168 ? 9.801 -12.418 -39.389 1.00 89.81 168 ASN A O 1
ATOM 1299 N N . LEU A 1 169 ? 11.482 -11.150 -40.157 1.00 86.25 169 LEU A N 1
ATOM 1300 C CA . LEU A 1 169 ? 11.780 -10.531 -38.867 1.00 86.25 169 LEU A CA 1
ATOM 1301 C C . LEU A 1 169 ? 10.565 -9.782 -38.277 1.00 86.25 169 LEU A C 1
ATOM 1303 O O . LEU A 1 169 ? 10.296 -9.861 -37.080 1.00 86.25 169 LEU A O 1
ATOM 1307 N N . THR A 1 170 ? 9.765 -9.141 -39.134 1.00 90.06 170 THR A N 1
ATOM 1308 C CA . THR A 1 170 ? 8.504 -8.474 -38.758 1.00 90.06 170 THR A CA 1
ATOM 1309 C C . THR A 1 170 ? 7.408 -9.450 -38.327 1.00 90.06 170 THR A C 1
ATOM 1311 O O . THR A 1 170 ? 6.565 -9.099 -37.507 1.00 90.06 170 THR A O 1
ATOM 1314 N N . ASN A 1 171 ? 7.406 -10.678 -38.849 1.00 91.19 171 ASN A N 1
ATOM 1315 C CA . ASN A 1 171 ? 6.454 -11.719 -38.455 1.00 91.19 171 ASN A CA 1
ATOM 1316 C C . ASN A 1 171 ? 6.890 -12.437 -37.173 1.00 91.19 171 ASN A C 1
ATOM 1318 O O . ASN A 1 171 ? 6.036 -12.887 -36.409 1.00 91.19 171 ASN A O 1
ATOM 1322 N N . TYR A 1 172 ? 8.202 -12.558 -36.960 1.00 90.25 172 TYR A N 1
ATOM 1323 C CA . TYR A 1 172 ? 8.792 -13.156 -35.767 1.00 90.25 172 TYR A CA 1
ATOM 1324 C C . TYR A 1 172 ? 8.470 -12.332 -34.515 1.00 90.25 172 TYR A C 1
ATOM 1326 O O . TYR A 1 172 ? 7.940 -12.877 -33.547 1.00 90.25 172 TYR A O 1
ATOM 1334 N N . ASP A 1 173 ? 8.693 -11.015 -34.571 1.00 91.25 173 ASP A N 1
ATOM 1335 C CA . ASP A 1 173 ? 8.268 -10.088 -33.525 1.00 91.25 173 ASP A CA 1
ATOM 1336 C C . ASP A 1 173 ? 7.622 -8.823 -34.123 1.00 91.25 173 ASP A C 1
ATOM 1338 O O . ASP A 1 173 ? 8.302 -7.835 -34.420 1.00 91.25 173 ASP A O 1
ATOM 1342 N N . PRO A 1 174 ? 6.287 -8.816 -34.264 1.00 92.25 174 PRO A N 1
ATOM 1343 C CA . PRO A 1 174 ? 5.559 -7.708 -34.873 1.00 92.25 174 PRO A CA 1
ATOM 1344 C C . PRO A 1 174 ? 5.425 -6.477 -33.970 1.00 92.25 174 PRO A C 1
ATOM 1346 O O . PRO A 1 174 ? 4.942 -5.443 -34.433 1.00 92.25 174 PRO A O 1
ATOM 1349 N N . PHE A 1 175 ? 5.790 -6.557 -32.687 1.00 91.44 175 PHE A N 1
ATOM 1350 C CA . PHE A 1 175 ? 5.532 -5.476 -31.732 1.00 91.44 175 PHE A CA 1
ATOM 1351 C C . PHE A 1 175 ? 6.780 -4.697 -31.334 1.00 91.44 175 PHE A C 1
ATOM 1353 O O . PHE A 1 175 ? 6.647 -3.519 -30.986 1.00 91.44 175 PHE A O 1
ATOM 1360 N N . TYR A 1 176 ? 7.968 -5.306 -31.391 1.00 91.56 176 TYR A N 1
ATOM 1361 C CA . TYR A 1 176 ? 9.208 -4.611 -31.051 1.00 91.56 176 TYR A CA 1
ATOM 1362 C C . TYR A 1 176 ? 10.207 -4.582 -32.204 1.00 91.56 176 TYR A C 1
ATOM 1364 O O . TYR A 1 176 ? 10.498 -3.491 -32.704 1.00 91.56 176 TYR A O 1
ATOM 1372 N N . ILE A 1 177 ? 10.688 -5.739 -32.662 1.00 92.81 177 ILE A N 1
ATOM 1373 C CA . ILE A 1 177 ? 11.680 -5.802 -33.745 1.00 92.81 177 ILE A CA 1
ATOM 1374 C C . ILE A 1 177 ? 11.081 -5.323 -35.073 1.00 92.81 177 ILE A C 1
ATOM 1376 O O . ILE A 1 177 ? 11.709 -4.533 -35.774 1.00 92.81 177 ILE A O 1
ATOM 1380 N N . GLY A 1 178 ? 9.851 -5.724 -35.402 1.00 91.94 178 GLY A N 1
ATOM 1381 C CA . GLY A 1 178 ? 9.182 -5.357 -36.652 1.00 91.94 178 GLY A CA 1
ATOM 1382 C C . GLY A 1 178 ? 9.092 -3.843 -36.873 1.00 91.94 178 GLY A C 1
ATOM 1383 O O . GLY A 1 178 ? 9.623 -3.348 -37.866 1.00 91.94 178 GLY A O 1
ATOM 1384 N N . PRO A 1 179 ? 8.520 -3.068 -35.934 1.00 92.81 179 PRO A N 1
ATOM 1385 C CA . PRO A 1 179 ? 8.519 -1.612 -36.028 1.00 92.81 179 PRO A CA 1
ATOM 1386 C C . PRO A 1 179 ? 9.927 -1.002 -36.053 1.00 92.81 179 PRO A C 1
ATOM 1388 O O . PRO A 1 179 ? 10.133 0.008 -36.724 1.00 92.81 179 PRO A O 1
ATOM 1391 N N . ALA A 1 180 ? 10.905 -1.582 -35.342 1.00 91.94 180 ALA A N 1
ATOM 1392 C CA . ALA A 1 180 ? 12.289 -1.103 -35.369 1.00 91.94 180 ALA A CA 1
ATOM 1393 C C . ALA A 1 180 ? 12.939 -1.298 -36.752 1.00 91.94 180 ALA A C 1
ATOM 1395 O O . ALA A 1 180 ? 13.620 -0.398 -37.236 1.00 91.94 180 ALA A O 1
ATOM 1396 N N . TRP A 1 181 ? 12.667 -2.424 -37.411 1.00 90.81 181 TRP A N 1
ATOM 1397 C CA . TRP A 1 181 ? 13.074 -2.709 -38.787 1.00 90.81 181 TRP A CA 1
ATOM 1398 C C . TRP A 1 181 ? 12.397 -1.768 -39.793 1.00 90.81 181 TRP A C 1
ATOM 1400 O O . TRP A 1 181 ? 13.064 -1.103 -40.579 1.00 90.81 181 TRP A O 1
ATOM 1410 N N . GLU A 1 182 ? 11.072 -1.616 -39.719 1.00 90.88 182 GLU A N 1
ATOM 1411 C CA . GLU A 1 182 ? 10.305 -0.757 -40.639 1.00 90.88 182 GLU A CA 1
ATOM 1412 C C . GLU A 1 182 ? 10.650 0.736 -40.521 1.00 90.88 182 GLU A C 1
ATOM 1414 O O . GLU A 1 182 ? 10.463 1.502 -41.468 1.00 90.88 182 GLU A O 1
ATOM 1419 N N . THR A 1 183 ? 11.148 1.166 -39.359 1.00 91.25 183 THR A N 1
ATOM 1420 C CA . THR A 1 183 ? 11.554 2.556 -39.105 1.00 91.25 183 THR A CA 1
ATOM 1421 C C . THR A 1 183 ? 13.056 2.793 -39.260 1.00 91.25 183 THR A C 1
ATOM 1423 O O . THR A 1 183 ? 13.521 3.888 -38.942 1.00 91.25 183 THR A O 1
ATOM 1426 N N . TYR A 1 184 ? 13.805 1.810 -39.777 1.00 89.88 184 TYR A N 1
ATOM 1427 C CA . TYR A 1 184 ? 15.260 1.873 -39.969 1.00 89.88 184 TYR A CA 1
ATOM 1428 C C . TYR A 1 184 ? 16.047 2.135 -38.672 1.00 89.88 184 TYR A C 1
ATOM 1430 O O . TYR A 1 184 ? 17.134 2.711 -38.685 1.00 89.88 184 TYR A O 1
ATOM 1438 N N . LEU A 1 185 ? 15.490 1.726 -37.529 1.00 90.69 185 LEU A N 1
ATOM 1439 C CA . LEU A 1 185 ? 16.224 1.635 -36.264 1.00 90.69 185 LEU A CA 1
ATOM 1440 C C . LEU A 1 185 ? 17.026 0.330 -36.185 1.00 90.69 185 LEU A C 1
ATOM 1442 O O . LEU A 1 185 ? 18.015 0.270 -35.465 1.00 90.69 185 LEU A O 1
ATOM 1446 N N . LEU A 1 186 ? 16.623 -0.686 -36.946 1.00 91.81 186 LEU A N 1
ATOM 1447 C CA . LEU A 1 186 ? 17.455 -1.814 -37.343 1.00 91.81 186 LEU A CA 1
ATOM 1448 C C . LEU A 1 186 ? 17.598 -1.772 -38.860 1.00 91.81 186 LEU A C 1
ATOM 1450 O O . LEU A 1 186 ? 16.619 -1.528 -39.562 1.00 91.81 186 LEU A O 1
ATOM 1454 N N . ASP A 1 187 ? 18.806 -1.996 -39.354 1.00 90.69 187 ASP A N 1
ATOM 1455 C CA . ASP A 1 187 ? 19.110 -1.957 -40.780 1.00 90.69 187 ASP A CA 1
ATOM 1456 C C . ASP A 1 187 ? 20.212 -2.964 -41.113 1.00 90.69 187 ASP A C 1
ATOM 1458 O O . ASP A 1 187 ? 20.856 -3.526 -40.229 1.00 90.69 187 ASP A O 1
ATOM 1462 N N . THR A 1 188 ? 20.449 -3.203 -42.395 1.00 90.62 188 THR A N 1
ATOM 1463 C CA . THR A 1 188 ? 21.536 -4.056 -42.861 1.00 90.62 188 THR A CA 1
ATOM 1464 C C . THR A 1 188 ? 22.659 -3.257 -43.499 1.00 90.62 188 THR A C 1
ATOM 1466 O O . THR A 1 188 ? 22.447 -2.380 -44.332 1.00 90.62 188 THR A O 1
ATOM 1469 N N . LEU A 1 189 ? 23.893 -3.610 -43.155 1.00 90.56 189 LEU A N 1
ATOM 1470 C CA . LEU A 1 189 ? 25.096 -3.100 -43.793 1.00 90.56 189 LEU A CA 1
ATOM 1471 C C . LEU A 1 189 ? 25.786 -4.241 -44.532 1.00 90.56 189 LEU A C 1
ATOM 1473 O O . LEU A 1 189 ? 26.151 -5.250 -43.933 1.00 90.56 189 LEU A O 1
ATOM 1477 N N . THR A 1 190 ? 26.004 -4.076 -45.834 1.00 90.19 190 THR A N 1
ATOM 1478 C CA . THR A 1 190 ? 26.791 -5.040 -46.610 1.00 90.19 190 THR A CA 1
ATOM 1479 C C . THR A 1 190 ? 28.240 -4.573 -46.693 1.00 90.19 190 THR A C 1
ATOM 1481 O O . THR A 1 190 ? 28.522 -3.511 -47.249 1.00 90.19 190 THR A O 1
ATOM 1484 N N . PHE A 1 191 ? 29.161 -5.370 -46.152 1.00 89.38 191 PHE A N 1
ATOM 1485 C CA . PHE A 1 191 ? 30.600 -5.124 -46.191 1.00 89.38 191 PHE A CA 1
ATOM 1486 C C . PHE A 1 191 ? 31.328 -6.376 -46.687 1.00 89.38 191 PHE A C 1
ATOM 1488 O O . PHE A 1 191 ? 31.082 -7.475 -46.199 1.00 89.38 191 PHE A O 1
ATOM 1495 N N . ASP A 1 192 ? 32.196 -6.209 -47.688 1.00 88.06 192 ASP A N 1
ATOM 1496 C CA . ASP A 1 192 ? 32.965 -7.299 -48.315 1.00 88.06 192 ASP A CA 1
ATOM 1497 C C . ASP A 1 192 ? 32.100 -8.501 -48.762 1.00 88.06 192 ASP A C 1
ATOM 1499 O O . ASP A 1 192 ? 32.437 -9.667 -48.575 1.00 88.06 192 ASP A O 1
ATOM 1503 N N . GLY A 1 193 ? 30.912 -8.210 -49.308 1.00 86.00 193 GLY A N 1
ATOM 1504 C CA . GLY A 1 193 ? 29.962 -9.225 -49.780 1.00 86.00 193 GLY A CA 1
ATOM 1505 C C . GLY A 1 193 ? 29.178 -9.953 -48.681 1.00 86.00 193 GLY A C 1
ATOM 1506 O O . GLY A 1 193 ? 28.349 -10.796 -49.012 1.00 86.00 193 GLY A O 1
ATOM 1507 N N . THR A 1 194 ? 29.392 -9.615 -47.406 1.00 83.81 194 THR A N 1
ATOM 1508 C CA . THR A 1 194 ? 28.641 -10.160 -46.266 1.00 83.81 194 THR A CA 1
ATOM 1509 C C . THR A 1 194 ? 27.669 -9.111 -45.729 1.00 83.81 194 THR A C 1
ATOM 1511 O O . THR A 1 194 ? 28.050 -7.958 -45.515 1.00 83.81 194 THR A O 1
ATOM 1514 N N . THR A 1 195 ? 26.407 -9.492 -45.529 1.00 85.62 195 THR A N 1
ATOM 1515 C CA . THR A 1 195 ? 25.365 -8.618 -44.973 1.00 85.62 195 THR A CA 1
ATOM 1516 C C . THR A 1 195 ? 25.285 -8.801 -43.462 1.00 85.62 195 THR A C 1
ATOM 1518 O O . THR A 1 195 ? 25.111 -9.915 -42.979 1.00 85.62 195 THR A O 1
ATOM 1521 N N . TYR A 1 196 ? 25.403 -7.700 -42.727 1.00 86.00 196 TYR A N 1
ATOM 1522 C CA . TYR A 1 196 ? 25.323 -7.650 -41.272 1.00 86.00 196 TYR A CA 1
ATOM 1523 C C . TYR A 1 196 ? 24.085 -6.869 -40.852 1.00 86.00 196 TYR A C 1
ATOM 1525 O O . TYR A 1 196 ? 23.824 -5.807 -41.414 1.00 86.00 196 TYR A O 1
ATOM 1533 N N . LEU A 1 197 ? 23.357 -7.355 -39.849 1.00 89.69 197 LEU A N 1
ATOM 1534 C CA . LEU A 1 197 ? 22.317 -6.574 -39.183 1.00 89.69 197 LEU A CA 1
ATOM 1535 C C . LEU A 1 197 ? 22.976 -5.604 -38.192 1.00 89.69 197 LEU A C 1
ATOM 1537 O O . LEU A 1 197 ? 23.863 -5.991 -37.433 1.00 89.69 197 LEU A O 1
ATOM 1541 N N . VAL A 1 198 ? 22.573 -4.338 -38.225 1.00 90.00 198 VAL A N 1
ATOM 1542 C CA . VAL A 1 198 ? 23.155 -3.245 -37.441 1.00 90.00 198 VAL A CA 1
ATOM 1543 C C . VAL A 1 198 ? 22.071 -2.292 -36.930 1.00 90.00 198 VAL A C 1
ATOM 1545 O O . VAL A 1 198 ? 20.975 -2.213 -37.478 1.00 9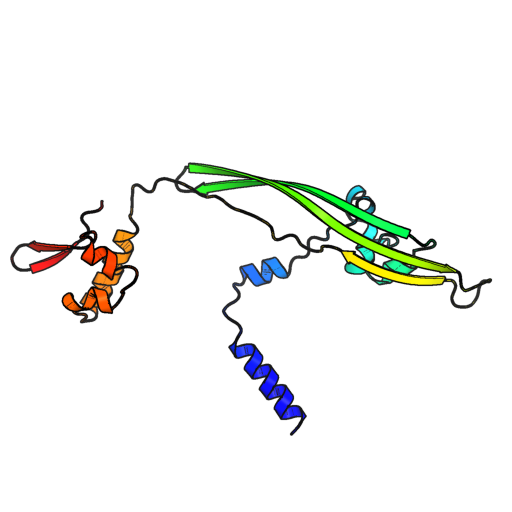0.00 198 VAL A O 1
ATOM 1548 N N . SER A 1 199 ? 22.398 -1.526 -35.889 1.00 88.06 199 SER A N 1
ATOM 1549 C CA . SER A 1 199 ? 21.609 -0.382 -35.417 1.00 88.06 199 SER A CA 1
ATOM 1550 C C . SER A 1 199 ? 22.385 0.913 -35.699 1.00 88.06 199 SER A C 1
ATOM 1552 O O . SER A 1 199 ? 23.562 0.994 -35.339 1.00 88.06 199 SER A O 1
ATOM 1554 N N . PRO A 1 200 ? 21.773 1.944 -36.313 1.00 78.62 200 PRO A N 1
ATOM 1555 C CA . PRO A 1 200 ? 22.381 3.265 -36.468 1.00 78.62 200 PRO A CA 1
ATOM 1556 C C . PRO A 1 200 ? 22.293 4.116 -35.188 1.00 78.62 200 PRO A C 1
ATOM 1558 O O . PRO A 1 200 ? 22.845 5.218 -35.145 1.00 78.62 200 PRO A O 1
ATOM 1561 N N . VAL A 1 201 ? 21.581 3.639 -34.160 1.00 74.00 201 VAL A N 1
ATOM 1562 C CA . VAL A 1 201 ? 21.500 4.296 -32.852 1.00 74.00 201 VAL A CA 1
ATOM 1563 C C . VAL A 1 201 ? 22.747 3.924 -32.038 1.00 74.00 201 VAL A C 1
ATOM 1565 O O . VAL A 1 201 ? 23.025 2.731 -31.923 1.00 74.00 201 VAL A O 1
ATOM 1568 N N . PRO A 1 202 ? 23.498 4.914 -31.516 1.00 59.00 202 PRO A N 1
ATOM 1569 C CA . PRO A 1 202 ? 24.705 4.686 -30.723 1.00 59.00 202 PRO A CA 1
ATOM 1570 C C . PRO A 1 202 ? 24.435 4.183 -29.301 1.00 59.00 202 PRO A C 1
ATOM 1572 O O . PRO A 1 202 ? 23.297 4.364 -28.800 1.00 59.00 202 PRO A O 1
#